Protein AF-A0AB34FJL2-F1 (afdb_monomer)

Nearest PDB structures (foldseek):
  5wfn-assembly2_D  TM=4.092E-01  e=2.339E+00  Homo sapiens
  4z94-assembly1_G  TM=4.500E-01  e=2.058E+00  Homo sapiens
  8sxn-assembly1_D  TM=4.083E-01  e=7.402E+00  Homo sapiens

Sequence (188 aa):
MLPNSQEACDLPDMGISTFEISKILKEPALNPFSKLDLEFLGLSCVPELLQHILLPFRSKATLKILHIRQSAYDLRRYASWALKPSEHFSAGYPNSEFVFRDKFHDFLKWVFGPDGIRSLHMIVFGDFAYGGRIAQKNVLLCRDFGGNKGFRVVNAVDAEWIEVRDEYRSTIEACPTEPILGETCGMA

pLDDT: mean 82.02, std 15.68, range [34.38, 97.75]

Radius of gyration: 17.14 Å; Cα contacts (8 Å, |Δi|>4): 291; chains: 1; bounding box: 59×34×49 Å

Secondary structure (DSSP, 8-state):
------PPPP-TTTT--HHHHHHHHH-GGGSTTTT---SEEEE---HHHHHHHTGGGGG-S---EEEE---TTHHHHS--SSEEE-S---TT-TT-SEEE-HHHHHHHHHHHSTTS-TT--EEEES--HHHHTTGGG-EEEEE-SSSTTSEEEEPTTSHHHHHHHHHSHHHHHT---S-SS-------

Foldseek 3Di:
DDPPPPDDFFPQLLPQDPVNLVVCVVPVCSQPCLPDQAQEEFGQYALQNCQSNCLSLQPHLRHAEYEHEGAPSNVVPDPFSFWDAAPDPDPPDPVRGIDGDPSNLVSQQCQLDPNHRVNHFKYWYYACAPNRPPVVSIWIKGQDPPDPRRIDTDDCPDPVVVVCCVVCVVVSNPRDRHRPPDPPPPDD

Mean predicted aligned error: 7.94 Å

Solvent-accessible surface area (backbone atoms only — not comparable to full-atom values): 10861 Å² total; per-residue (Å²): 133,79,77,81,76,73,76,74,68,64,37,55,57,26,70,55,48,74,66,54,51,55,47,27,73,75,40,57,78,69,35,90,50,51,86,58,84,42,48,64,47,56,40,29,47,40,49,81,58,46,62,71,66,51,51,58,39,49,84,35,83,43,40,30,36,38,35,40,36,49,44,67,71,38,57,73,77,44,78,55,73,47,50,39,76,36,94,68,72,58,91,89,51,89,84,44,56,58,38,70,28,68,62,32,46,52,39,49,44,43,41,49,32,97,87,18,28,79,39,41,44,34,39,41,38,29,34,35,46,90,84,24,83,51,58,92,69,42,47,41,36,35,56,30,94,86,53,97,68,25,52,43,78,55,52,84,86,38,68,68,43,50,50,51,50,65,75,42,35,72,58,56,41,61,48,57,67,67,52,79,58,68,78,76,77,76,87,123

Structure (mmCIF, N/CA/C/O backbone):
data_AF-A0AB34FJL2-F1
#
_entry.id   AF-A0AB34FJL2-F1
#
loop_
_atom_site.group_PDB
_atom_site.id
_atom_site.type_symbol
_atom_site.label_atom_id
_atom_site.label_alt_id
_atom_site.label_comp_id
_atom_site.label_asym_id
_atom_site.label_entity_id
_atom_site.label_seq_id
_atom_site.pdbx_PDB_ins_code
_atom_site.Cartn_x
_atom_site.Cartn_y
_atom_site.Cartn_z
_atom_site.occupancy
_atom_site.B_iso_or_equiv
_atom_site.auth_seq_id
_atom_site.auth_comp_id
_atom_site.auth_asym_id
_atom_site.auth_atom_id
_atom_site.pdbx_PDB_model_num
ATOM 1 N N . MET A 1 1 ? -11.896 -9.644 -33.200 1.00 36.78 1 MET A N 1
ATOM 2 C CA . MET A 1 1 ? -10.924 -8.645 -32.715 1.00 36.78 1 MET A CA 1
ATOM 3 C C . MET A 1 1 ? -11.743 -7.579 -32.008 1.00 36.78 1 MET A C 1
ATOM 5 O O . MET A 1 1 ? -12.380 -6.780 -32.677 1.00 36.78 1 MET A O 1
ATOM 9 N N . LEU A 1 2 ? -11.896 -7.691 -30.687 1.00 36.06 2 LEU A N 1
ATOM 10 C CA . LEU A 1 2 ? -12.603 -6.670 -29.911 1.00 36.06 2 LEU A CA 1
ATOM 11 C C . LEU A 1 2 ? -11.730 -5.404 -29.897 1.00 36.06 2 LEU A C 1
ATOM 13 O O . LEU A 1 2 ? -10.503 -5.546 -29.860 1.00 36.06 2 LEU A O 1
ATOM 17 N N . PRO A 1 3 ? -12.311 -4.195 -29.981 1.00 43.72 3 PRO A N 1
ATOM 18 C CA . PRO A 1 3 ? -11.526 -2.975 -29.872 1.00 43.72 3 PRO A CA 1
ATOM 19 C C . PRO A 1 3 ? -10.821 -2.986 -28.516 1.00 43.72 3 PRO A C 1
ATOM 21 O O . PRO A 1 3 ? -11.433 -3.382 -27.526 1.00 43.72 3 PRO A O 1
ATOM 24 N N . ASN A 1 4 ? -9.547 -2.579 -28.492 1.00 43.81 4 ASN A N 1
ATOM 25 C CA . ASN A 1 4 ? -8.779 -2.334 -27.272 1.00 43.81 4 ASN A CA 1
ATOM 26 C C . ASN A 1 4 ? -9.676 -1.638 -26.242 1.00 43.81 4 ASN A C 1
ATOM 28 O O . ASN A 1 4 ? -9.944 -0.443 -26.378 1.00 43.81 4 ASN A O 1
ATOM 32 N N . SER A 1 5 ? -10.117 -2.364 -25.215 1.00 49.50 5 SER A N 1
ATOM 33 C CA . SER A 1 5 ? -10.534 -1.737 -23.971 1.00 49.50 5 SER A CA 1
ATOM 34 C C . SER A 1 5 ? -9.293 -1.007 -23.472 1.00 49.50 5 SER A C 1
ATOM 36 O O . SER A 1 5 ? -8.337 -1.644 -23.028 1.00 49.50 5 SER A O 1
ATOM 38 N N . GLN A 1 6 ? -9.238 0.308 -23.682 1.00 52.41 6 GLN A N 1
ATOM 39 C CA . GLN A 1 6 ? -8.204 1.133 -23.077 1.00 52.41 6 GLN A CA 1
ATOM 40 C C . GLN A 1 6 ? -8.332 0.911 -21.573 1.00 52.41 6 GLN A C 1
ATOM 42 O O . GLN A 1 6 ? -9.379 1.203 -21.001 1.00 52.41 6 GLN A O 1
ATOM 47 N N . GLU A 1 7 ? -7.317 0.298 -20.968 1.00 57.31 7 GLU A N 1
ATOM 48 C CA . GLU A 1 7 ? -7.229 0.198 -19.518 1.00 57.31 7 GLU A CA 1
ATOM 49 C C . GLU A 1 7 ? -7.344 1.624 -18.969 1.00 57.31 7 GLU A C 1
ATOM 51 O O . GLU A 1 7 ? -6.633 2.525 -19.432 1.00 57.31 7 GLU A O 1
ATOM 56 N N . ALA A 1 8 ? -8.316 1.858 -18.086 1.00 61.16 8 ALA A N 1
ATOM 57 C CA . ALA A 1 8 ? -8.490 3.165 -17.472 1.00 61.16 8 ALA A CA 1
ATOM 58 C C . ALA A 1 8 ? -7.203 3.536 -16.720 1.00 61.16 8 ALA A C 1
ATOM 60 O O . ALA A 1 8 ? -6.537 2.659 -16.166 1.00 61.16 8 ALA A O 1
ATOM 61 N N . CYS A 1 9 ? -6.829 4.820 -16.722 1.00 70.75 9 CYS A N 1
ATOM 62 C CA . CYS A 1 9 ? -5.738 5.277 -15.860 1.00 70.75 9 CYS A CA 1
ATOM 63 C C . CYS A 1 9 ? -6.066 4.932 -14.406 1.00 70.75 9 CYS A C 1
ATOM 65 O O . CYS A 1 9 ? -7.229 5.020 -14.006 1.00 70.75 9 CYS A O 1
ATOM 67 N N . ASP A 1 10 ? -5.043 4.601 -13.618 1.00 75.69 10 ASP A N 1
ATOM 68 C CA . ASP A 1 10 ? -5.239 4.463 -12.181 1.00 75.69 10 ASP A CA 1
ATOM 69 C C . ASP A 1 10 ? -5.727 5.797 -11.611 1.00 75.69 10 ASP A C 1
ATOM 71 O O . ASP A 1 10 ? -5.211 6.865 -11.954 1.00 75.69 10 ASP A O 1
ATOM 75 N N . LEU A 1 11 ? -6.721 5.732 -10.731 1.00 79.62 11 LEU A N 1
ATOM 76 C CA . LEU A 1 11 ? -7.159 6.881 -9.952 1.00 79.62 11 LEU A CA 1
ATOM 77 C C . LEU A 1 11 ? -6.274 6.947 -8.704 1.00 79.62 11 LEU A C 1
ATOM 79 O O . LEU A 1 11 ? -6.469 6.138 -7.800 1.00 79.62 11 LEU A O 1
ATOM 83 N N . PRO A 1 12 ? -5.292 7.867 -8.625 1.00 78.06 12 PRO A N 1
ATOM 84 C CA . PRO A 1 12 ? -4.298 7.867 -7.548 1.00 78.06 12 PRO A CA 1
ATOM 85 C C . PRO A 1 12 ? -4.915 8.061 -6.157 1.00 78.06 12 PRO A C 1
ATOM 87 O O . PRO A 1 12 ? -4.294 7.711 -5.156 1.00 78.06 12 PRO A O 1
ATOM 90 N N . ASP A 1 13 ? -6.124 8.615 -6.093 1.00 80.69 13 ASP A N 1
ATOM 91 C CA . ASP A 1 13 ? -6.913 8.822 -4.883 1.00 80.69 13 ASP A CA 1
ATOM 92 C C . ASP A 1 13 ? -7.996 7.757 -4.653 1.00 80.69 13 ASP A C 1
ATOM 94 O O . ASP A 1 13 ? -8.705 7.822 -3.651 1.00 80.69 13 ASP A O 1
ATOM 98 N N . MET A 1 14 ? -8.125 6.765 -5.543 1.00 78.12 14 MET A N 1
ATOM 99 C CA . MET A 1 14 ? -9.202 5.764 -5.551 1.00 78.12 14 MET A CA 1
ATOM 100 C C . MET A 1 14 ? -10.610 6.379 -5.542 1.00 78.12 14 MET A C 1
ATOM 102 O O . MET A 1 14 ? -11.544 5.776 -5.004 1.00 78.12 14 MET A O 1
ATOM 106 N N . GLY A 1 15 ? -10.761 7.596 -6.073 1.00 76.25 15 GLY A N 1
ATOM 107 C CA . GLY A 1 15 ? -12.006 8.356 -5.991 1.00 76.25 15 GLY A CA 1
ATOM 108 C C . GLY A 1 15 ? -12.324 8.894 -4.592 1.00 76.25 15 GLY A C 1
ATOM 109 O O . GLY A 1 15 ? -13.443 9.341 -4.368 1.00 76.25 15 GLY A O 1
ATOM 110 N N . ILE A 1 16 ? -11.374 8.861 -3.648 1.00 78.88 16 ILE A N 1
ATOM 111 C CA . ILE A 1 16 ? -11.541 9.419 -2.302 1.00 78.88 16 ILE A CA 1
ATOM 112 C C . ILE A 1 16 ? -11.038 10.860 -2.287 1.00 78.88 16 ILE A C 1
ATOM 114 O O . ILE A 1 16 ? -9.839 11.141 -2.248 1.00 78.88 16 ILE A O 1
ATOM 118 N N . SER A 1 17 ? -11.972 11.799 -2.239 1.00 81.81 17 SER A N 1
ATOM 119 C CA . SER A 1 17 ? -11.663 13.220 -2.131 1.00 81.81 17 SER A CA 1
ATOM 120 C C . SER A 1 17 ? -10.971 13.570 -0.806 1.00 81.81 17 SER A C 1
ATOM 122 O O . SER A 1 17 ? -11.145 12.927 0.233 1.00 81.81 17 SER A O 1
ATOM 124 N N . THR A 1 18 ? -10.242 14.688 -0.784 1.00 83.38 18 THR A N 1
ATOM 125 C CA . THR A 1 18 ? -9.652 15.236 0.454 1.00 83.38 18 THR A CA 1
ATOM 126 C C . THR A 1 18 ? -10.703 15.545 1.529 1.00 83.38 18 THR A C 1
ATOM 128 O O . THR A 1 18 ? -10.418 15.465 2.730 1.00 83.38 18 THR A O 1
ATOM 131 N N . PHE A 1 19 ? -11.933 15.862 1.113 1.00 86.38 19 PHE A N 1
ATOM 132 C CA . PHE A 1 19 ? -13.078 16.032 2.003 1.00 86.38 19 PHE A CA 1
ATOM 133 C C . PHE A 1 19 ? -13.471 14.713 2.676 1.00 86.38 19 PHE A C 1
ATOM 135 O O . PHE A 1 19 ? -13.643 14.678 3.896 1.00 86.38 19 PHE A O 1
ATOM 142 N N . GLU A 1 20 ? -13.555 13.620 1.917 1.00 87.50 20 GLU A N 1
ATOM 143 C CA . GLU A 1 20 ? -13.850 12.295 2.464 1.00 87.50 20 GLU A CA 1
ATOM 144 C C . GLU A 1 20 ? -12.739 11.808 3.387 1.00 87.50 20 GLU A C 1
ATOM 146 O O . GLU A 1 20 ? -13.043 11.342 4.483 1.00 87.50 20 GLU A O 1
ATOM 151 N N . ILE A 1 21 ? -11.465 12.014 3.030 1.00 88.31 21 ILE A N 1
ATOM 152 C CA . ILE A 1 21 ? -10.338 11.746 3.937 1.00 88.31 21 ILE A CA 1
ATOM 153 C C . ILE A 1 21 ? -10.509 12.519 5.247 1.00 88.31 21 ILE A C 1
ATOM 155 O O . ILE A 1 21 ? -10.422 11.939 6.328 1.00 88.31 21 ILE A O 1
ATOM 159 N N . SER A 1 22 ? -10.821 13.815 5.177 1.00 90.50 22 SER A N 1
ATOM 160 C CA . SER A 1 22 ? -11.041 14.640 6.372 1.00 90.50 22 SER A CA 1
ATOM 161 C C . SER A 1 22 ? -12.198 14.124 7.229 1.00 90.50 22 SER A C 1
ATOM 163 O O . SER A 1 22 ? -12.139 14.190 8.458 1.00 90.50 22 SER A O 1
ATOM 165 N N . LYS A 1 23 ? -13.250 13.599 6.593 1.00 91.69 23 LYS A N 1
ATOM 166 C CA . LYS A 1 23 ? -14.392 12.990 7.276 1.00 91.69 23 LYS A CA 1
ATOM 167 C C . LYS A 1 23 ? -14.000 11.669 7.943 1.00 91.69 23 LYS A C 1
ATOM 169 O O . LYS A 1 23 ? -14.287 11.496 9.122 1.00 91.69 23 LYS A O 1
ATOM 174 N N . ILE A 1 24 ? -13.281 10.794 7.238 1.00 91.00 24 ILE A N 1
ATOM 175 C CA . ILE A 1 24 ? -12.758 9.519 7.754 1.00 91.00 24 ILE A CA 1
ATOM 176 C C . ILE A 1 24 ? -11.826 9.749 8.951 1.00 91.00 24 ILE A C 1
ATOM 178 O O . ILE A 1 24 ? -11.896 9.020 9.935 1.00 91.00 24 ILE A O 1
ATOM 182 N N . LEU A 1 25 ? -10.976 10.777 8.906 1.00 90.19 25 LEU A N 1
ATOM 183 C CA . LEU A 1 25 ? -10.074 11.100 10.015 1.00 90.19 25 LEU A CA 1
ATOM 184 C C . LEU A 1 25 ? -10.819 11.601 11.261 1.00 90.19 25 LEU A C 1
ATOM 186 O O . LEU A 1 25 ? -10.374 11.341 12.377 1.00 90.19 25 LEU A O 1
ATOM 190 N N . LYS A 1 26 ? -11.946 12.301 11.086 1.00 94.00 26 LYS A N 1
ATOM 191 C CA . LYS A 1 26 ? -12.810 12.739 12.196 1.00 94.00 26 LYS A CA 1
ATOM 192 C C . LYS A 1 26 ? -13.680 11.607 12.736 1.00 94.00 26 LYS A C 1
ATOM 194 O O . LYS A 1 26 ? -13.923 11.547 13.936 1.00 94.00 26 LYS A O 1
ATOM 199 N N . GLU A 1 27 ? -14.139 10.721 11.859 1.00 94.31 27 GLU A N 1
ATOM 200 C CA . GLU A 1 27 ? -15.008 9.596 12.187 1.00 94.31 27 GLU A CA 1
ATOM 201 C C . GLU A 1 27 ? -14.432 8.293 11.594 1.00 94.31 27 GLU A C 1
ATOM 203 O O . GLU A 1 27 ? -14.836 7.869 10.507 1.00 94.31 27 GLU A O 1
ATOM 208 N N . PRO A 1 28 ? -13.499 7.618 12.303 1.00 91.69 28 PRO A N 1
ATOM 209 C CA . PRO A 1 28 ? -12.792 6.436 11.790 1.00 91.69 28 PRO A CA 1
ATOM 210 C C . PRO A 1 28 ? -13.695 5.268 11.378 1.00 91.69 28 PRO A C 1
ATOM 212 O O . PRO A 1 28 ? -13.300 4.435 10.563 1.00 91.69 28 PRO A O 1
ATOM 215 N N . ALA A 1 29 ? -14.918 5.204 11.914 1.00 91.62 29 ALA A N 1
ATOM 216 C CA . ALA A 1 29 ? -15.919 4.209 11.538 1.00 91.62 29 ALA A CA 1
ATOM 217 C C . ALA A 1 29 ? -16.363 4.324 10.067 1.00 91.62 29 ALA A C 1
ATOM 219 O O . ALA A 1 29 ? -16.805 3.330 9.493 1.00 91.62 29 ALA A O 1
ATOM 220 N N . LEU A 1 30 ? -16.211 5.502 9.447 1.00 91.56 30 LEU A N 1
ATOM 221 C CA . LEU A 1 30 ? -16.511 5.729 8.030 1.00 91.56 30 LEU A CA 1
ATOM 222 C C . LEU A 1 30 ? -15.440 5.183 7.087 1.00 91.56 30 LEU A C 1
ATOM 224 O O . LEU A 1 30 ? -15.658 5.145 5.879 1.00 91.56 30 LEU A O 1
ATOM 228 N N . ASN A 1 31 ? -14.282 4.775 7.608 1.00 92.38 31 ASN A N 1
ATOM 229 C CA . ASN A 1 31 ? -13.276 4.131 6.782 1.00 92.38 31 ASN A CA 1
ATOM 230 C C . ASN A 1 31 ? -13.849 2.815 6.207 1.00 92.38 31 ASN A C 1
ATOM 232 O O . ASN A 1 31 ? -14.365 2.008 6.991 1.00 92.38 31 ASN A O 1
ATOM 236 N N . PRO A 1 32 ? -13.732 2.552 4.889 1.00 90.25 32 PRO A N 1
ATOM 237 C CA . PRO A 1 32 ? -14.276 1.3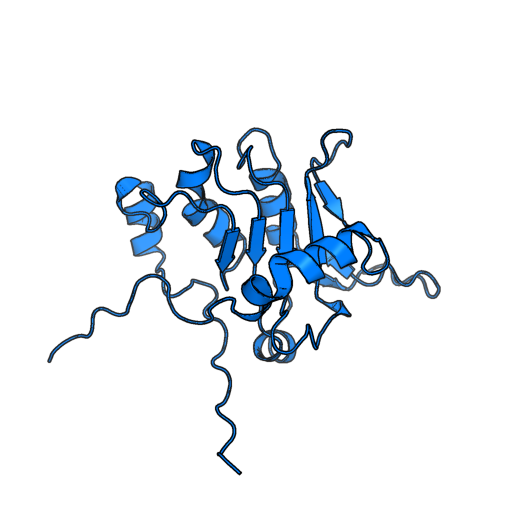39 4.268 1.00 90.25 32 PRO A CA 1
ATOM 238 C C . PRO A 1 32 ? -13.695 0.043 4.856 1.00 90.25 32 PRO A C 1
ATOM 240 O O . PRO A 1 32 ? -14.342 -1.001 4.838 1.00 90.25 32 PRO A O 1
ATOM 243 N N . PHE A 1 33 ? -12.506 0.109 5.458 1.00 93.50 33 PHE A N 1
ATOM 244 C CA . PHE A 1 33 ? -11.829 -1.026 6.080 1.00 93.50 33 PHE A CA 1
ATOM 245 C C . PHE A 1 33 ? -12.080 -1.154 7.585 1.00 93.50 33 PHE A C 1
ATOM 247 O O . PHE A 1 33 ? -11.547 -2.064 8.224 1.00 93.50 33 PHE A O 1
ATOM 254 N N . SER A 1 34 ? -12.891 -0.279 8.189 1.00 93.75 34 SER A N 1
ATOM 255 C CA . SER A 1 34 ? -13.124 -0.265 9.641 1.00 93.75 34 SER A CA 1
ATOM 256 C C . SER A 1 34 ? -13.683 -1.592 10.165 1.00 93.75 34 SER A C 1
ATOM 258 O O . SER A 1 34 ? -13.260 -2.059 11.222 1.00 93.75 34 SER A O 1
ATOM 260 N N . LYS A 1 35 ? -14.539 -2.261 9.386 1.00 93.94 35 LYS A N 1
ATOM 261 C CA . LYS A 1 35 ? -15.206 -3.524 9.756 1.00 93.94 35 LYS A CA 1
ATOM 262 C C . LYS A 1 35 ? -14.617 -4.777 9.103 1.00 93.94 35 LYS A C 1
ATOM 264 O O . LYS A 1 35 ? -15.107 -5.867 9.365 1.00 93.94 35 LYS A O 1
ATOM 269 N N . LEU A 1 36 ? -13.607 -4.629 8.246 1.00 94.81 36 LEU A N 1
ATOM 270 C CA . LEU A 1 36 ? -13.037 -5.747 7.495 1.00 94.81 36 LEU A CA 1
ATOM 271 C C . LEU A 1 36 ? -11.787 -6.300 8.178 1.00 94.81 36 LEU A C 1
ATOM 273 O O . LEU A 1 36 ? -10.921 -5.538 8.608 1.00 94.81 36 LEU A O 1
ATOM 277 N N . ASP A 1 37 ? -11.688 -7.621 8.228 1.00 95.50 37 ASP A N 1
ATOM 278 C CA . ASP A 1 37 ? -10.521 -8.358 8.702 1.00 95.50 37 ASP A CA 1
ATOM 279 C C . ASP A 1 37 ? -9.870 -9.048 7.508 1.00 95.50 37 ASP A C 1
ATOM 281 O O . ASP A 1 37 ? -10.155 -10.197 7.185 1.00 95.50 37 ASP A O 1
ATOM 285 N N . LEU A 1 38 ? -9.047 -8.282 6.795 1.00 95.38 38 LEU A N 1
ATOM 286 C CA . LEU A 1 38 ? -8.409 -8.717 5.558 1.00 95.38 38 LEU A CA 1
ATOM 287 C C . LEU A 1 38 ? -7.004 -9.221 5.846 1.00 95.38 38 LEU A C 1
ATOM 289 O O . LEU A 1 38 ? -6.267 -8.562 6.568 1.00 95.38 38 LEU A O 1
ATOM 293 N N . GLU A 1 39 ? -6.627 -10.340 5.233 1.00 94.44 39 GLU A N 1
ATOM 294 C CA . GLU A 1 39 ? -5.239 -10.815 5.207 1.00 94.44 39 GLU A CA 1
ATOM 295 C C . GLU A 1 39 ? -4.421 -10.149 4.093 1.00 94.44 39 GLU A C 1
ATOM 297 O O . GLU A 1 39 ? -3.253 -9.806 4.284 1.00 94.44 39 GLU A O 1
ATOM 302 N N . PHE A 1 40 ? -5.066 -9.910 2.952 1.00 94.06 40 PHE A N 1
ATOM 303 C CA . PHE A 1 40 ? -4.495 -9.275 1.774 1.00 94.06 40 PHE A CA 1
ATOM 304 C C . PHE A 1 40 ? -5.355 -8.078 1.368 1.00 94.06 40 PHE A C 1
ATOM 306 O O . PHE A 1 40 ? -6.585 -8.168 1.359 1.00 94.06 40 PHE A O 1
ATOM 313 N N . LEU A 1 41 ? -4.713 -6.978 0.980 1.00 93.88 41 LEU A N 1
ATOM 314 C CA . LEU A 1 41 ? -5.379 -5.801 0.432 1.00 93.88 41 LEU A CA 1
ATOM 315 C C . LEU A 1 41 ? -4.607 -5.271 -0.776 1.00 93.88 41 LEU A C 1
ATOM 317 O O . LEU A 1 41 ? -3.432 -4.947 -0.648 1.00 93.88 41 LEU A O 1
ATOM 321 N N . GLY A 1 42 ? -5.265 -5.163 -1.930 1.00 92.56 42 GLY A N 1
ATOM 322 C CA . GLY A 1 42 ? -4.710 -4.548 -3.137 1.00 92.56 42 GLY A CA 1
ATOM 323 C C . GLY A 1 42 ? -5.412 -3.234 -3.460 1.00 92.56 42 GLY A C 1
ATOM 324 O O . GLY A 1 42 ? -6.641 -3.199 -3.455 1.00 92.56 42 GLY A O 1
ATOM 325 N N . LEU A 1 43 ? -4.649 -2.165 -3.702 1.00 91.31 43 LEU A N 1
ATOM 326 C CA . LEU A 1 43 ? -5.161 -0.822 -3.989 1.00 91.31 43 LEU A CA 1
ATOM 327 C C . LEU A 1 43 ? -4.285 -0.095 -5.019 1.00 91.31 43 LEU A C 1
ATOM 329 O O . LEU A 1 43 ? -3.064 -0.027 -4.856 1.00 91.31 43 LEU A O 1
ATOM 333 N N . SER A 1 44 ? -4.909 0.531 -6.017 1.00 90.31 44 SER A N 1
ATOM 334 C CA . SER A 1 44 ? -4.270 1.544 -6.868 1.00 90.31 44 SER A CA 1
ATOM 335 C C . SER A 1 44 ? -4.338 2.917 -6.190 1.00 90.31 44 SER A C 1
ATOM 337 O O . SER A 1 44 ? -5.233 3.705 -6.469 1.00 90.31 44 SER A O 1
ATOM 339 N N . CYS A 1 45 ? -3.432 3.196 -5.249 1.00 89.81 45 CYS A N 1
ATOM 340 C CA . CYS A 1 45 ? -3.449 4.433 -4.462 1.00 89.81 45 CYS A CA 1
ATOM 341 C C . CYS A 1 45 ? -2.048 4.963 -4.176 1.00 89.81 45 CYS A C 1
ATOM 343 O O . CYS A 1 45 ? -1.121 4.192 -3.908 1.00 89.81 45 CYS A O 1
ATOM 345 N N . VAL A 1 46 ? -1.902 6.288 -4.179 1.00 90.69 46 VAL A N 1
ATOM 346 C CA . VAL A 1 46 ? -0.624 6.919 -3.852 1.00 90.69 46 VAL A CA 1
ATOM 347 C C . VAL A 1 46 ? -0.275 6.755 -2.364 1.00 90.69 46 VAL A C 1
ATOM 349 O O . VAL A 1 46 ? -1.159 6.783 -1.499 1.00 90.69 46 VAL A O 1
ATOM 352 N N . PRO A 1 47 ? 1.020 6.614 -2.028 1.00 90.31 47 PRO A N 1
ATOM 353 C CA . PRO A 1 47 ? 1.475 6.348 -0.659 1.00 90.31 47 PRO A CA 1
ATOM 354 C C . PRO A 1 47 ? 0.990 7.360 0.387 1.00 90.31 47 PRO A C 1
ATOM 356 O O . PRO A 1 47 ? 0.704 6.990 1.526 1.00 90.31 47 PRO A O 1
ATOM 359 N N . GLU A 1 48 ? 0.860 8.627 -0.001 1.00 88.75 48 GLU A N 1
ATOM 360 C CA . GLU A 1 48 ? 0.422 9.723 0.863 1.00 88.75 48 GLU A CA 1
ATOM 361 C C . GLU A 1 48 ? -1.005 9.526 1.385 1.00 88.75 48 GLU A C 1
ATOM 363 O O . GLU A 1 48 ? -1.304 9.881 2.523 1.00 88.75 48 GLU A O 1
ATOM 368 N N . LEU A 1 49 ? -1.884 8.941 0.570 1.00 89.44 49 LEU A N 1
ATOM 369 C CA . LEU A 1 49 ? -3.274 8.687 0.944 1.00 89.44 49 LEU A CA 1
ATOM 370 C C . LEU A 1 49 ? -3.431 7.336 1.644 1.00 89.44 49 LEU A C 1
ATOM 372 O O . LEU A 1 49 ? -4.226 7.217 2.583 1.00 89.44 49 LEU A O 1
ATOM 376 N N . LEU A 1 50 ? -2.630 6.339 1.256 1.00 92.06 50 LEU A N 1
ATOM 377 C CA . LEU A 1 50 ? -2.643 5.007 1.865 1.00 92.06 50 LEU A CA 1
ATOM 378 C C . LEU A 1 50 ? -2.464 5.048 3.384 1.00 92.06 50 LEU A C 1
ATOM 380 O O . LEU A 1 50 ? -3.151 4.315 4.094 1.00 92.06 50 LEU A O 1
ATOM 384 N N . GLN A 1 51 ? -1.607 5.931 3.904 1.00 91.50 51 GLN A N 1
ATOM 385 C CA . GLN A 1 51 ? -1.411 6.059 5.350 1.00 91.50 51 GLN A CA 1
ATOM 386 C C . GLN A 1 51 ? -2.724 6.331 6.105 1.00 91.50 51 GLN A C 1
ATOM 388 O O . GLN A 1 51 ? -2.965 5.737 7.156 1.00 91.50 51 GLN A O 1
ATOM 393 N N . HIS A 1 52 ? -3.589 7.200 5.577 1.00 90.81 52 HIS A N 1
ATOM 394 C CA . HIS A 1 52 ? -4.867 7.543 6.208 1.00 90.81 52 HIS A CA 1
ATOM 395 C C . HIS A 1 52 ? -5.895 6.419 6.077 1.00 90.81 52 HIS A C 1
ATOM 397 O O . HIS A 1 52 ? -6.652 6.132 7.008 1.00 90.81 52 HIS A O 1
ATOM 403 N N . ILE A 1 53 ? -5.902 5.762 4.922 1.00 92.06 53 ILE A N 1
ATOM 404 C CA . ILE A 1 53 ? -6.858 4.710 4.597 1.00 92.06 53 ILE A CA 1
ATOM 405 C C . ILE A 1 53 ? -6.574 3.420 5.371 1.00 92.06 53 ILE A C 1
ATOM 407 O O . ILE A 1 53 ? -7.508 2.735 5.782 1.00 92.06 53 ILE A O 1
ATOM 411 N N . LEU A 1 54 ? -5.309 3.117 5.654 1.00 95.44 54 LEU A N 1
ATOM 412 C CA . LEU A 1 54 ? -4.917 1.881 6.329 1.00 95.44 54 LEU A CA 1
ATOM 413 C C . LEU A 1 54 ? -4.953 1.960 7.865 1.00 95.44 54 LEU A C 1
ATOM 415 O O . LEU A 1 54 ? -4.690 0.959 8.534 1.00 95.44 54 LEU A O 1
ATOM 419 N N . LEU A 1 55 ? -5.311 3.112 8.448 1.00 95.00 55 LEU A N 1
ATOM 420 C CA . LEU A 1 55 ? -5.369 3.302 9.904 1.00 95.00 55 LEU A CA 1
ATOM 421 C C . LEU A 1 55 ? -6.157 2.224 10.671 1.00 95.00 55 LEU A C 1
ATOM 423 O O . LEU A 1 55 ? -5.681 1.841 11.744 1.00 95.00 55 LEU A O 1
ATOM 427 N N . PRO A 1 56 ? -7.294 1.683 10.177 1.00 96.00 56 PRO A N 1
ATOM 428 C CA . PRO A 1 56 ? -8.011 0.629 10.891 1.00 96.00 56 PRO A CA 1
ATOM 429 C C . PRO A 1 56 ? -7.177 -0.621 11.165 1.00 96.00 56 PRO A C 1
ATOM 431 O O . PRO A 1 56 ? -7.441 -1.320 12.136 1.00 96.00 56 PRO A O 1
ATOM 434 N N . PHE A 1 57 ? -6.167 -0.910 10.342 1.00 97.56 57 PHE A N 1
ATOM 435 C CA . PHE A 1 57 ? -5.331 -2.095 10.512 1.00 97.56 57 PHE A CA 1
ATOM 436 C C . PHE A 1 57 ? -4.249 -1.929 11.582 1.00 97.56 57 PHE A C 1
ATOM 438 O O . PHE A 1 57 ? -3.681 -2.925 12.014 1.00 97.56 57 PHE A O 1
ATOM 445 N N . ARG A 1 58 ? -4.002 -0.714 12.096 1.00 95.50 58 ARG A N 1
ATOM 446 C CA . ARG A 1 58 ? -3.056 -0.507 13.211 1.00 95.50 58 ARG A CA 1
ATOM 447 C C . ARG A 1 58 ? -3.442 -1.302 14.459 1.00 95.50 58 ARG A C 1
ATOM 449 O O . ARG A 1 58 ? -2.569 -1.776 15.180 1.00 95.50 58 ARG A O 1
ATOM 456 N N . SER A 1 59 ? -4.742 -1.437 14.716 1.00 93.62 59 SER A N 1
ATOM 457 C CA . SER A 1 59 ? -5.281 -2.177 15.860 1.00 93.62 59 SER A CA 1
ATOM 458 C C . SER A 1 59 ? -5.697 -3.611 15.520 1.00 93.62 59 SER A C 1
ATOM 460 O O . SER A 1 59 ? -6.107 -4.343 16.420 1.00 93.62 59 SER A O 1
ATOM 462 N N . LYS A 1 60 ? -5.583 -4.034 14.253 1.00 95.12 60 LYS A N 1
ATOM 463 C CA . LYS A 1 60 ? -5.984 -5.369 13.794 1.00 95.12 60 LYS A CA 1
ATOM 464 C C . LYS A 1 60 ? -4.766 -6.233 13.506 1.00 95.12 60 LYS A C 1
ATOM 466 O O . LYS A 1 60 ? -3.824 -5.819 12.839 1.00 95.12 60 LYS A O 1
ATOM 471 N N . ALA A 1 61 ? -4.813 -7.487 13.934 1.00 95.56 61 ALA A N 1
ATOM 472 C CA . ALA A 1 61 ? -3.743 -8.451 13.684 1.00 95.56 61 ALA A CA 1
ATOM 473 C C . ALA A 1 61 ? -3.914 -9.222 12.356 1.00 95.56 61 ALA A C 1
ATOM 475 O O . ALA A 1 61 ? -3.376 -10.315 12.217 1.00 95.56 61 ALA A O 1
ATOM 476 N N . THR A 1 62 ? -4.685 -8.684 11.405 1.00 97.00 62 THR A N 1
ATOM 477 C CA . THR A 1 62 ? -5.185 -9.441 10.245 1.00 97.00 62 THR A CA 1
ATOM 478 C C . THR A 1 62 ? -4.431 -9.150 8.954 1.00 97.00 62 THR A C 1
ATOM 480 O O . THR A 1 62 ? -4.062 -10.099 8.272 1.00 97.00 62 THR A O 1
ATOM 483 N N . LEU A 1 63 ? -4.123 -7.885 8.647 1.00 97.75 63 LEU A N 1
ATOM 484 C CA . LEU A 1 63 ? -3.496 -7.515 7.373 1.00 97.75 63 LEU A CA 1
ATOM 485 C C . LEU A 1 63 ? -2.023 -7.920 7.315 1.00 97.75 63 LEU A C 1
ATOM 487 O O . LEU A 1 63 ? -1.194 -7.305 7.978 1.00 97.75 63 LEU A O 1
ATOM 491 N N . LYS A 1 64 ? -1.701 -8.908 6.476 1.00 95.69 64 LYS A N 1
ATOM 492 C CA . LYS A 1 64 ? -0.340 -9.425 6.273 1.00 95.69 64 LYS A CA 1
ATOM 493 C C . LYS A 1 64 ? 0.313 -8.895 5.004 1.00 95.69 64 LYS A C 1
ATOM 495 O O . LYS A 1 64 ? 1.527 -8.685 5.004 1.00 95.69 64 LYS A O 1
ATOM 500 N N . ILE A 1 65 ? -0.466 -8.663 3.947 1.00 94.94 65 ILE A N 1
ATOM 501 C CA . ILE A 1 65 ? 0.054 -8.270 2.633 1.00 94.94 65 ILE A CA 1
ATOM 502 C C . ILE A 1 65 ? -0.714 -7.070 2.092 1.00 94.94 65 ILE A C 1
ATOM 504 O O . ILE A 1 65 ? -1.944 -7.071 2.038 1.00 94.94 65 ILE A O 1
ATOM 508 N N . LEU A 1 66 ? 0.032 -6.059 1.655 1.00 96.06 66 LEU A N 1
ATOM 509 C CA . LEU A 1 66 ? -0.495 -4.896 0.955 1.00 96.06 66 LEU A CA 1
ATOM 510 C C . LEU A 1 66 ? 0.087 -4.850 -0.457 1.00 96.06 66 LEU A C 1
ATOM 512 O O . LEU A 1 66 ? 1.299 -4.745 -0.628 1.00 96.06 66 LEU A O 1
ATOM 516 N N . HIS A 1 67 ? -0.769 -4.873 -1.469 1.00 94.75 67 HIS A N 1
ATOM 517 C CA . HIS A 1 67 ? -0.387 -4.597 -2.847 1.00 94.75 67 HIS A CA 1
ATOM 518 C C . HIS A 1 67 ? -0.744 -3.153 -3.203 1.00 94.75 67 HIS A C 1
ATOM 520 O O . HIS A 1 67 ? -1.902 -2.752 -3.157 1.00 94.75 67 HIS A O 1
ATOM 526 N N . ILE A 1 68 ? 0.270 -2.365 -3.546 1.00 94.19 68 ILE A N 1
ATOM 527 C CA . ILE A 1 68 ? 0.135 -1.007 -4.068 1.00 94.19 68 ILE A CA 1
ATOM 528 C C . ILE A 1 68 ? 0.327 -1.090 -5.575 1.00 94.19 68 ILE A C 1
ATOM 530 O O . ILE A 1 68 ? 1.454 -1.199 -6.073 1.00 94.19 68 ILE A O 1
ATOM 534 N N . ARG A 1 69 ? -0.783 -1.087 -6.303 1.00 92.69 69 ARG A N 1
ATOM 535 C CA . ARG A 1 69 ? -0.753 -1.204 -7.752 1.00 92.69 69 ARG A CA 1
ATOM 536 C C . ARG A 1 69 ? -0.538 0.158 -8.398 1.00 92.69 69 ARG A C 1
ATOM 538 O O . ARG A 1 69 ? -1.138 1.150 -8.012 1.00 92.69 69 ARG A O 1
ATOM 545 N N . GLN A 1 70 ? 0.314 0.176 -9.412 1.00 90.62 70 GLN A N 1
ATOM 546 C CA . GLN A 1 70 ? 0.352 1.226 -10.421 1.00 90.62 70 GLN A CA 1
ATOM 547 C C . GLN A 1 70 ? 0.455 0.504 -11.760 1.00 90.62 70 GLN A C 1
ATOM 549 O O . GLN A 1 70 ? 1.440 -0.196 -11.997 1.00 90.62 70 GLN A O 1
ATOM 554 N N . SER A 1 71 ? -0.584 0.602 -12.582 1.00 87.25 71 SER A N 1
ATOM 555 C CA . SER A 1 71 ? -0.754 -0.152 -13.820 1.00 87.25 71 SER A CA 1
ATOM 556 C C . SER A 1 71 ? 0.391 0.071 -14.799 1.00 87.25 71 SER A C 1
ATOM 558 O O . SER A 1 71 ? 1.032 1.125 -14.860 1.00 87.25 71 SER A O 1
ATOM 560 N N . ALA A 1 72 ? 0.612 -0.925 -15.650 1.00 83.62 72 ALA A N 1
ATOM 561 C CA . ALA A 1 72 ? 1.546 -0.830 -16.754 1.00 83.62 72 ALA A CA 1
ATOM 562 C C . ALA A 1 72 ? 1.197 0.326 -17.703 1.00 83.62 72 ALA A C 1
ATOM 564 O O . ALA A 1 72 ? 2.095 0.934 -18.291 1.00 83.62 72 ALA A O 1
ATOM 565 N N . TYR A 1 73 ? -0.094 0.625 -17.858 1.00 83.81 73 TYR A N 1
ATOM 566 C CA . TYR A 1 73 ? -0.570 1.758 -18.639 1.00 83.81 73 TYR A CA 1
ATOM 567 C C . TYR A 1 73 ? -0.179 3.098 -17.999 1.00 83.81 73 TYR A C 1
ATOM 569 O O . TYR A 1 73 ? 0.392 3.950 -18.686 1.00 83.81 73 TYR A O 1
ATOM 577 N N . ASP A 1 74 ? -0.390 3.259 -16.691 1.00 86.19 74 ASP A N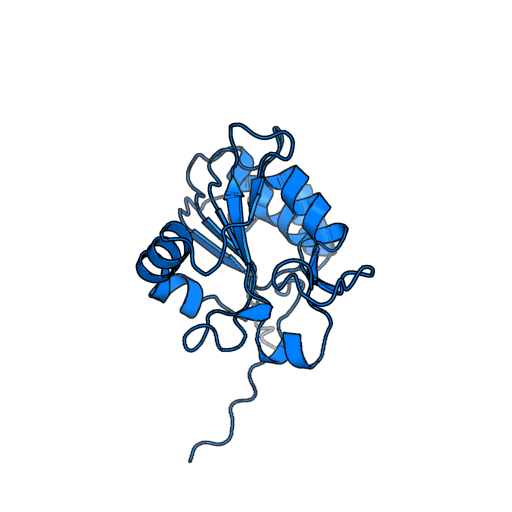 1
ATOM 578 C CA . ASP A 1 74 ? -0.019 4.463 -15.941 1.00 86.19 74 ASP A CA 1
ATOM 579 C C . ASP A 1 74 ? 1.503 4.672 -15.929 1.00 86.19 74 ASP A C 1
ATOM 581 O O . ASP A 1 74 ? 2.003 5.733 -16.302 1.00 86.19 74 ASP A O 1
ATOM 585 N N . LEU A 1 75 ? 2.271 3.607 -15.678 1.00 84.94 75 LEU A N 1
ATOM 586 C CA . LEU A 1 75 ? 3.740 3.611 -15.669 1.00 84.94 75 LEU A CA 1
ATOM 587 C C . LEU A 1 75 ? 4.399 3.950 -17.017 1.00 84.94 75 LEU A C 1
ATOM 589 O O . LEU A 1 75 ? 5.616 4.184 -17.049 1.00 84.94 75 LEU A O 1
ATOM 593 N N . ARG A 1 76 ? 3.645 3.925 -18.124 1.00 82.81 76 ARG A N 1
ATOM 594 C CA . ARG A 1 76 ? 4.094 4.380 -19.454 1.00 82.81 76 ARG A CA 1
ATOM 595 C C . ARG A 1 76 ? 3.879 5.877 -19.671 1.00 82.81 76 ARG A C 1
ATOM 597 O O . ARG A 1 76 ? 4.519 6.443 -20.551 1.00 82.81 76 ARG A O 1
ATOM 604 N N . ARG A 1 77 ? 2.971 6.501 -18.918 1.00 84.31 77 ARG A N 1
ATOM 605 C CA . ARG A 1 77 ? 2.550 7.900 -19.101 1.00 84.31 77 ARG A CA 1
ATOM 606 C C . ARG A 1 77 ? 3.033 8.803 -17.974 1.00 84.31 77 ARG A C 1
ATOM 608 O O . ARG A 1 77 ? 3.305 9.977 -18.212 1.00 84.31 77 ARG A O 1
ATOM 615 N N . TYR A 1 78 ? 3.169 8.249 -16.777 1.00 87.38 78 TYR A N 1
ATOM 616 C CA . TYR A 1 78 ? 3.496 8.974 -15.564 1.00 87.38 78 TYR A CA 1
ATOM 617 C C . TYR A 1 78 ? 4.703 8.363 -14.857 1.00 87.38 78 TYR A C 1
ATOM 619 O O . TYR A 1 78 ? 5.154 7.245 -15.130 1.00 87.38 78 TYR A O 1
ATOM 627 N N . ALA A 1 79 ? 5.265 9.145 -13.942 1.00 89.38 79 ALA A N 1
ATOM 628 C CA . ALA A 1 79 ? 6.348 8.682 -13.100 1.00 89.38 79 ALA A CA 1
ATOM 629 C C . ALA A 1 79 ? 5.856 7.598 -12.129 1.00 89.38 79 ALA A C 1
ATOM 631 O O . ALA A 1 79 ? 4.739 7.668 -11.618 1.00 89.38 79 ALA A O 1
ATOM 632 N N . SER A 1 80 ? 6.720 6.624 -11.828 1.00 91.12 80 SER A N 1
ATOM 633 C CA . SER A 1 80 ? 6.413 5.632 -10.792 1.00 91.12 80 SER A CA 1
ATOM 634 C C . SER A 1 80 ? 6.211 6.320 -9.443 1.00 91.12 80 SER A C 1
ATOM 636 O O . SER A 1 80 ? 7.001 7.195 -9.094 1.00 91.12 80 SER A O 1
ATOM 638 N N . TRP A 1 81 ? 5.201 5.912 -8.676 1.00 93.06 81 TRP A N 1
ATOM 639 C CA . TRP A 1 81 ? 4.961 6.428 -7.325 1.00 93.06 81 TRP A CA 1
ATOM 640 C C . TRP A 1 81 ? 6.022 5.957 -6.325 1.00 93.06 81 TRP A C 1
ATOM 642 O O . TRP A 1 81 ? 6.374 6.698 -5.409 1.00 93.06 81 TRP A O 1
ATOM 652 N N . ALA A 1 82 ? 6.581 4.760 -6.527 1.00 93.62 82 ALA A N 1
ATOM 653 C CA . ALA A 1 82 ? 7.602 4.201 -5.647 1.00 93.62 82 ALA A CA 1
ATOM 654 C C . ALA A 1 82 ? 9.030 4.507 -6.094 1.00 93.62 82 ALA A C 1
ATOM 656 O O . ALA A 1 82 ? 9.878 4.787 -5.251 1.00 93.62 82 ALA A O 1
ATOM 657 N N . LEU A 1 83 ? 9.314 4.450 -7.397 1.00 91.81 83 LEU A N 1
ATOM 658 C CA . LEU A 1 83 ? 10.683 4.410 -7.911 1.00 91.81 83 LEU A CA 1
ATOM 659 C C . LEU A 1 83 ? 11.066 5.684 -8.673 1.00 91.81 83 LEU A C 1
ATOM 661 O O . LEU A 1 83 ? 10.276 6.271 -9.421 1.00 91.81 83 LEU A O 1
ATOM 665 N N . LYS A 1 84 ? 12.321 6.103 -8.512 1.00 91.06 84 LYS A N 1
ATOM 666 C CA . LYS A 1 84 ? 12.991 7.102 -9.355 1.00 91.06 84 LYS A CA 1
ATOM 667 C C . LYS A 1 84 ? 14.372 6.580 -9.769 1.00 91.06 84 LYS A C 1
ATOM 669 O O . LYS A 1 84 ? 14.944 5.796 -9.011 1.00 91.06 84 LYS A O 1
ATOM 674 N N . PRO A 1 85 ? 14.903 6.975 -10.939 1.00 86.31 85 PRO A N 1
ATOM 675 C CA . PRO A 1 85 ? 16.259 6.608 -11.330 1.00 86.31 85 PRO A CA 1
ATOM 676 C C . PRO A 1 85 ? 17.274 7.026 -10.262 1.00 86.31 85 PRO A C 1
ATOM 678 O O . PRO A 1 85 ? 17.135 8.090 -9.655 1.00 86.31 85 PRO A O 1
ATOM 681 N N . SER A 1 86 ? 18.279 6.189 -10.027 1.00 83.06 86 SER A N 1
ATOM 682 C CA . SER A 1 86 ? 19.429 6.545 -9.201 1.00 83.06 86 SER A CA 1
ATOM 683 C C . SER A 1 86 ? 20.279 7.592 -9.919 1.00 83.06 86 SER A C 1
ATOM 685 O O . SER A 1 86 ? 20.631 7.419 -11.085 1.00 83.06 86 SER A O 1
ATOM 687 N N . GLU A 1 87 ? 20.657 8.662 -9.218 1.00 74.62 87 GLU A N 1
ATOM 688 C CA . GLU A 1 87 ? 21.593 9.675 -9.735 1.00 74.62 87 GLU A CA 1
ATOM 689 C C . GLU A 1 87 ? 23.020 9.116 -9.894 1.00 74.62 87 GLU A C 1
ATOM 691 O O . GLU A 1 87 ? 23.837 9.659 -10.635 1.00 74.62 87 GLU A O 1
ATOM 696 N N . HIS A 1 88 ? 23.312 7.991 -9.235 1.00 64.94 88 HIS A N 1
ATOM 697 C CA . HIS A 1 88 ? 24.581 7.278 -9.309 1.00 64.94 88 HIS A CA 1
ATOM 698 C C . HIS A 1 88 ? 24.410 5.992 -10.118 1.00 64.94 88 HIS A C 1
ATOM 700 O O . HIS A 1 88 ? 24.379 4.888 -9.570 1.00 64.94 88 HIS A O 1
ATOM 706 N N . PHE A 1 89 ? 24.271 6.130 -11.438 1.00 56.72 89 PHE A N 1
ATOM 707 C CA . PHE A 1 89 ? 24.319 4.980 -12.334 1.00 56.72 89 PHE A CA 1
ATOM 708 C C . PHE A 1 89 ? 25.765 4.485 -12.450 1.00 56.72 89 PHE A C 1
ATOM 710 O O . PHE A 1 89 ? 26.557 4.980 -13.251 1.00 56.72 89 PHE A O 1
ATOM 717 N N . SER A 1 90 ? 26.123 3.502 -11.629 1.00 54.66 90 SER A N 1
ATOM 718 C CA . SER A 1 90 ? 27.380 2.773 -11.768 1.00 54.66 90 SER A CA 1
ATOM 719 C C . SER A 1 90 ? 27.171 1.644 -12.772 1.00 54.66 90 SER A C 1
ATOM 721 O O . SER A 1 90 ? 26.564 0.621 -12.445 1.00 54.66 90 SER A O 1
ATOM 723 N N . ALA A 1 91 ? 27.658 1.821 -14.002 1.00 48.12 91 ALA A N 1
ATOM 724 C CA . ALA A 1 91 ? 27.603 0.776 -15.019 1.00 48.12 91 ALA A CA 1
ATOM 725 C C . ALA A 1 91 ? 28.255 -0.513 -14.474 1.00 48.12 91 ALA A C 1
ATOM 727 O O . ALA A 1 91 ? 29.438 -0.515 -14.140 1.00 48.12 91 ALA A O 1
ATOM 728 N N . GLY A 1 92 ? 27.469 -1.591 -14.345 1.00 50.31 92 GLY A N 1
ATOM 729 C CA . GLY A 1 92 ? 27.928 -2.893 -13.834 1.00 50.31 92 GLY A CA 1
ATOM 730 C C . GLY A 1 92 ? 27.214 -3.420 -12.582 1.00 50.31 92 GLY A C 1
ATOM 731 O O . GLY A 1 92 ? 27.420 -4.582 -12.243 1.00 50.31 92 GLY A O 1
ATOM 732 N N . TYR A 1 93 ? 26.345 -2.635 -11.931 1.00 46.94 93 TYR A N 1
ATOM 733 C CA . TYR A 1 93 ? 25.518 -3.099 -10.805 1.00 46.94 93 TYR A CA 1
ATOM 734 C C . TYR A 1 93 ? 24.016 -3.060 -11.160 1.00 46.94 93 TYR A C 1
ATOM 736 O O . TYR A 1 93 ? 23.381 -2.016 -11.030 1.00 46.94 93 TYR A O 1
ATOM 744 N N . PRO A 1 94 ? 23.404 -4.182 -11.589 1.00 46.84 94 PRO A N 1
ATOM 745 C CA . PRO A 1 94 ? 22.021 -4.207 -12.088 1.00 46.84 94 PRO A CA 1
ATOM 746 C C . PRO A 1 94 ? 20.951 -3.867 -11.032 1.00 46.84 94 PRO A C 1
ATOM 748 O O . PRO A 1 94 ? 19.823 -3.551 -11.389 1.00 46.84 94 PRO A O 1
ATOM 751 N N . ASN A 1 95 ? 21.299 -3.866 -9.739 1.00 47.91 95 ASN A N 1
ATOM 752 C CA . ASN A 1 95 ? 20.368 -3.561 -8.645 1.00 47.91 95 ASN A CA 1
ATOM 753 C C . ASN A 1 95 ? 20.417 -2.093 -8.173 1.00 47.91 95 ASN A C 1
ATOM 755 O O . ASN A 1 95 ? 19.781 -1.763 -7.175 1.00 47.91 95 ASN A O 1
ATOM 759 N N . SER A 1 96 ? 21.179 -1.214 -8.838 1.00 57.03 96 SER A N 1
ATOM 760 C CA . SER A 1 96 ? 21.325 0.199 -8.444 1.00 57.03 96 SER A CA 1
ATOM 761 C C . SER A 1 96 ? 20.589 1.183 -9.353 1.00 57.03 96 SER A C 1
ATOM 763 O O . SER A 1 96 ? 20.827 2.383 -9.254 1.00 57.03 96 SER A O 1
ATOM 765 N N . GLU A 1 97 ? 19.745 0.709 -10.272 1.00 69.69 97 GLU A N 1
ATOM 766 C CA . GLU A 1 97 ? 19.116 1.580 -11.274 1.00 69.69 97 GLU A CA 1
ATOM 767 C C . GLU A 1 97 ? 18.037 2.488 -10.670 1.00 69.69 97 GLU A C 1
ATOM 769 O O . GLU A 1 97 ? 17.865 3.622 -11.118 1.00 69.69 97 GLU A O 1
ATOM 774 N N . PHE A 1 98 ? 17.362 2.040 -9.608 1.00 79.56 98 PHE A N 1
ATOM 775 C CA . PHE A 1 98 ? 16.276 2.783 -8.976 1.00 79.56 98 PHE A CA 1
ATOM 776 C C . PHE A 1 98 ? 16.473 2.938 -7.471 1.00 79.56 98 PHE A C 1
ATOM 778 O O . PHE A 1 98 ? 16.975 2.052 -6.783 1.00 79.56 98 PHE A O 1
ATOM 785 N N . VAL A 1 99 ? 16.010 4.073 -6.956 1.00 89.19 99 VAL A N 1
ATOM 786 C CA . VAL A 1 99 ? 15.865 4.344 -5.525 1.00 89.19 99 VAL A CA 1
ATOM 787 C C . VAL A 1 99 ? 14.413 4.690 -5.213 1.00 89.19 99 VAL A C 1
ATOM 789 O O . VAL A 1 99 ? 13.649 5.091 -6.099 1.00 89.19 99 VAL A O 1
ATOM 792 N N . PHE A 1 100 ? 14.022 4.558 -3.945 1.00 92.62 100 PHE A N 1
ATOM 793 C CA . PHE A 1 100 ? 12.681 4.951 -3.529 1.00 92.62 100 PHE A CA 1
ATOM 794 C C . PHE A 1 100 ? 12.498 6.467 -3.593 1.00 92.62 100 PHE A C 1
ATOM 796 O O . PHE A 1 100 ? 13.383 7.245 -3.231 1.00 92.62 100 PHE A O 1
ATOM 803 N N . ARG A 1 101 ? 11.319 6.889 -4.047 1.00 94.19 101 ARG A N 1
ATOM 804 C CA . ARG A 1 101 ? 10.848 8.262 -3.885 1.00 94.19 101 ARG A CA 1
ATOM 805 C C . ARG A 1 101 ? 10.582 8.544 -2.418 1.00 94.19 101 ARG A C 1
ATOM 807 O O . ARG A 1 101 ? 10.129 7.670 -1.686 1.00 94.19 101 ARG A O 1
ATOM 814 N N . ASP A 1 102 ? 10.802 9.790 -2.026 1.00 94.00 102 ASP A N 1
ATOM 815 C CA . ASP A 1 102 ? 10.763 10.222 -0.631 1.00 94.00 102 ASP A CA 1
ATOM 816 C C . ASP A 1 102 ? 9.405 9.906 0.014 1.00 94.00 102 ASP A C 1
ATOM 818 O O . ASP A 1 102 ? 9.357 9.305 1.078 1.00 94.00 102 ASP A O 1
ATOM 822 N N . LYS A 1 103 ? 8.300 10.174 -0.694 1.00 94.81 103 LYS A N 1
ATOM 823 C CA . LYS A 1 103 ? 6.931 9.900 -0.224 1.00 94.81 103 LYS A CA 1
ATOM 824 C C . LYS A 1 103 ? 6.638 8.417 -0.018 1.00 94.81 103 LYS A C 1
ATOM 826 O O . LYS A 1 103 ? 6.065 8.038 1.000 1.00 94.81 103 LYS A O 1
ATOM 831 N N . PHE A 1 104 ? 7.081 7.569 -0.945 1.00 95.75 104 PHE A N 1
ATOM 832 C CA . PHE A 1 104 ? 6.978 6.122 -0.784 1.00 95.75 104 PHE A CA 1
ATOM 833 C C . PHE A 1 104 ? 7.850 5.637 0.375 1.00 95.75 104 PHE A C 1
ATOM 835 O O . PHE A 1 104 ? 7.402 4.862 1.209 1.00 95.75 104 PHE A O 1
ATOM 842 N N . HIS A 1 105 ? 9.079 6.138 0.481 1.00 95.00 105 HIS A N 1
ATOM 843 C CA . HIS A 1 105 ? 9.997 5.774 1.553 1.00 95.00 105 HIS A CA 1
ATOM 844 C C . HIS A 1 105 ? 9.496 6.204 2.943 1.00 95.00 105 HIS A C 1
ATOM 846 O O . HIS A 1 105 ? 9.629 5.444 3.902 1.00 95.00 105 HIS A O 1
ATOM 852 N N . ASP A 1 106 ? 8.885 7.383 3.060 1.00 95.31 106 ASP A N 1
ATOM 853 C CA . ASP A 1 106 ? 8.250 7.854 4.293 1.00 95.31 106 ASP A CA 1
ATOM 854 C C . ASP A 1 106 ? 7.058 6.970 4.676 1.00 95.31 106 A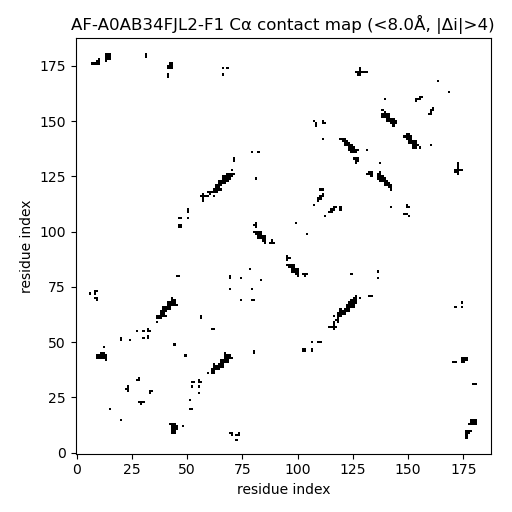SP A C 1
ATOM 856 O O . ASP A 1 106 ? 6.930 6.579 5.839 1.00 95.31 106 ASP A O 1
ATOM 860 N N . PHE A 1 107 ? 6.250 6.559 3.694 1.00 96.69 107 PHE A N 1
ATOM 861 C CA . PHE A 1 107 ? 5.194 5.572 3.903 1.00 96.69 107 PHE A CA 1
ATOM 862 C C . PHE A 1 107 ? 5.750 4.231 4.409 1.00 96.69 107 PHE A C 1
ATOM 864 O O . PHE A 1 107 ? 5.219 3.689 5.377 1.00 96.69 107 PHE A O 1
ATOM 871 N N . LEU A 1 108 ? 6.848 3.720 3.834 1.00 95.94 108 LEU A N 1
ATOM 872 C CA . LEU A 1 108 ? 7.485 2.476 4.296 1.00 95.94 108 LEU A CA 1
ATOM 873 C C . LEU A 1 108 ? 7.969 2.573 5.746 1.00 95.94 108 LEU A C 1
ATOM 875 O O . LEU A 1 108 ? 7.746 1.655 6.537 1.00 95.94 108 LEU A O 1
ATOM 879 N N . LYS A 1 109 ? 8.602 3.693 6.114 1.00 94.62 109 LYS A N 1
ATOM 880 C CA . LYS A 1 109 ? 9.032 3.942 7.497 1.00 94.62 109 LYS A CA 1
ATOM 881 C C . LYS A 1 109 ? 7.859 3.956 8.463 1.00 94.62 109 LYS A C 1
ATOM 883 O O . LYS A 1 109 ? 7.982 3.428 9.563 1.00 94.62 109 LYS A O 1
ATOM 888 N N . TRP A 1 110 ? 6.745 4.569 8.073 1.00 95.56 110 TRP A N 1
ATOM 889 C CA . TRP A 1 110 ? 5.549 4.582 8.901 1.00 95.56 110 TRP A CA 1
ATOM 890 C C . TRP A 1 110 ? 4.949 3.179 9.021 1.00 95.56 110 TRP A C 1
ATOM 892 O O . TRP A 1 110 ? 4.803 2.676 10.132 1.00 95.56 110 TRP A O 1
ATOM 902 N N . VAL A 1 111 ? 4.641 2.523 7.899 1.00 96.38 111 VAL A N 1
ATOM 903 C CA . VAL A 1 111 ? 3.851 1.283 7.883 1.00 96.38 111 VAL A CA 1
ATOM 904 C C . VAL A 1 111 ? 4.592 0.108 8.527 1.00 96.38 111 VAL A C 1
ATOM 906 O O . VAL A 1 111 ? 3.980 -0.698 9.235 1.00 96.38 111 VAL A O 1
ATOM 909 N N . PHE A 1 112 ? 5.916 0.045 8.358 1.00 95.94 112 PHE A N 1
ATOM 910 C CA . PHE A 1 112 ? 6.770 -0.926 9.037 1.00 95.94 112 PHE A CA 1
ATOM 911 C C . PHE A 1 112 ? 7.296 -0.432 10.392 1.00 95.94 112 PHE A C 1
ATOM 913 O O . PHE A 1 112 ? 7.849 -1.223 11.156 1.00 95.94 112 PHE A O 1
ATOM 920 N N . GLY A 1 113 ? 7.089 0.838 10.728 1.00 92.81 113 GLY A N 1
ATOM 921 C CA . GLY A 1 113 ? 7.512 1.431 11.989 1.00 92.81 113 GLY A CA 1
ATOM 922 C C . GLY A 1 113 ? 6.665 1.006 13.195 1.00 92.81 113 GLY A C 1
ATOM 923 O O . GLY A 1 113 ? 5.668 0.292 13.055 1.00 92.81 113 GLY A O 1
ATOM 924 N N . PRO A 1 114 ? 7.039 1.473 14.400 1.00 91.06 114 PRO A N 1
ATOM 925 C CA . PRO A 1 114 ? 6.325 1.159 15.641 1.00 91.06 114 PRO A CA 1
ATOM 926 C C . PRO A 1 114 ? 4.879 1.674 15.645 1.00 91.06 114 PRO A C 1
ATOM 928 O O . PRO A 1 114 ? 4.004 1.047 16.237 1.00 91.06 114 PRO A O 1
ATOM 931 N N . ASP A 1 115 ? 4.618 2.776 14.940 1.00 91.88 115 ASP A N 1
ATOM 932 C CA . ASP A 1 115 ? 3.283 3.355 14.771 1.00 91.88 115 ASP A CA 1
ATOM 933 C C . ASP A 1 115 ? 2.514 2.788 13.569 1.00 91.88 115 ASP A C 1
ATOM 935 O O . ASP A 1 115 ? 1.402 3.236 13.286 1.00 91.88 115 ASP A O 1
ATOM 939 N N . GLY A 1 116 ? 3.095 1.832 12.848 1.00 95.06 116 GLY A N 1
ATOM 940 C CA . GLY A 1 116 ? 2.531 1.253 11.638 1.00 95.06 116 GLY A CA 1
ATOM 941 C C . GLY A 1 116 ? 1.560 0.102 11.888 1.00 95.06 116 GLY A C 1
ATOM 942 O O . GLY A 1 116 ? 0.855 0.038 12.897 1.00 95.06 116 GLY A O 1
ATOM 943 N N . ILE A 1 117 ? 1.523 -0.827 10.933 1.00 97.06 117 ILE A N 1
ATOM 944 C CA . ILE A 1 117 ? 0.638 -1.996 10.943 1.00 97.06 117 ILE A CA 1
ATOM 945 C C . ILE A 1 117 ? 1.464 -3.209 11.348 1.00 97.06 117 ILE A C 1
ATOM 947 O O . ILE A 1 117 ? 2.187 -3.782 10.534 1.00 97.06 117 ILE A O 1
ATOM 951 N N . ARG A 1 118 ? 1.377 -3.606 12.620 1.00 95.75 118 ARG A N 1
ATOM 952 C CA . ARG A 1 118 ? 2.241 -4.651 13.195 1.00 95.75 118 ARG A CA 1
ATOM 953 C C . ARG A 1 118 ? 2.140 -5.997 12.470 1.00 95.75 118 ARG A C 1
ATOM 955 O O . ARG A 1 118 ? 3.148 -6.683 12.345 1.00 95.75 118 ARG A O 1
ATOM 962 N N . SER A 1 119 ? 0.943 -6.358 12.019 1.00 96.38 119 SER A N 1
ATOM 963 C CA . SER A 1 119 ? 0.643 -7.595 11.287 1.00 96.38 119 SER A CA 1
ATOM 964 C C . SER A 1 119 ? 1.146 -7.593 9.843 1.00 96.38 119 SER A C 1
ATOM 966 O O . SER A 1 119 ? 1.274 -8.664 9.259 1.00 96.38 119 SER A O 1
ATOM 968 N N . LEU A 1 120 ? 1.476 -6.425 9.276 1.00 96.81 120 LEU A N 1
ATOM 969 C CA . LEU A 1 120 ? 1.896 -6.327 7.883 1.00 96.81 120 LEU A CA 1
ATOM 970 C C . LEU A 1 120 ? 3.300 -6.900 7.721 1.00 96.81 120 LEU A C 1
ATOM 972 O O . LEU A 1 120 ? 4.268 -6.350 8.248 1.00 96.81 120 LEU A O 1
ATOM 976 N N . HIS A 1 121 ? 3.410 -7.991 6.977 1.00 93.81 121 HIS A N 1
ATOM 977 C CA . HIS A 1 121 ? 4.671 -8.658 6.677 1.00 93.81 121 HIS A CA 1
ATOM 978 C C . HIS A 1 121 ? 5.253 -8.196 5.350 1.00 93.81 121 HIS A C 1
ATOM 980 O O . HIS A 1 121 ? 6.473 -8.195 5.200 1.00 93.81 121 HIS A O 1
ATOM 986 N N . MET A 1 122 ? 4.398 -7.792 4.408 1.00 94.31 122 MET A N 1
ATOM 987 C CA . MET A 1 122 ? 4.822 -7.578 3.035 1.00 94.31 122 MET A CA 1
ATOM 988 C C . MET A 1 122 ? 4.112 -6.423 2.346 1.00 94.31 122 MET A C 1
ATOM 990 O O . MET A 1 122 ? 2.902 -6.242 2.487 1.00 94.31 122 MET A O 1
ATOM 994 N N . ILE A 1 123 ? 4.878 -5.695 1.535 1.00 95.50 123 ILE A N 1
ATOM 995 C CA . ILE A 1 123 ? 4.355 -4.797 0.513 1.00 95.50 123 ILE A CA 1
ATOM 996 C C . ILE A 1 123 ? 4.799 -5.292 -0.854 1.00 95.50 123 ILE A C 1
ATOM 998 O O . ILE A 1 123 ? 5.988 -5.484 -1.103 1.00 95.50 123 ILE A O 1
ATOM 1002 N N . VAL A 1 124 ? 3.831 -5.439 -1.746 1.00 93.62 124 VAL A N 1
ATOM 1003 C CA . VAL A 1 124 ? 4.037 -5.671 -3.171 1.00 93.62 124 VAL A CA 1
ATOM 1004 C C . VAL A 1 124 ? 3.731 -4.354 -3.878 1.00 93.62 124 VAL A C 1
ATOM 1006 O O . VAL A 1 124 ? 2.662 -3.790 -3.686 1.00 93.62 124 VAL A O 1
ATOM 1009 N N . PHE A 1 125 ? 4.658 -3.819 -4.664 1.00 93.44 125 PHE A N 1
ATOM 1010 C CA . PHE A 1 125 ? 4.446 -2.618 -5.471 1.00 93.44 125 PHE A CA 1
ATOM 1011 C C . PHE A 1 125 ? 4.572 -2.951 -6.955 1.00 93.44 125 PHE A C 1
ATOM 1013 O O . PHE A 1 125 ? 5.477 -3.691 -7.344 1.00 93.44 125 PHE A O 1
ATOM 1020 N N . GLY A 1 126 ? 3.711 -2.351 -7.776 1.00 90.31 126 GLY A N 1
ATOM 1021 C CA . GLY A 1 126 ? 3.780 -2.416 -9.235 1.00 90.31 126 GLY A CA 1
ATOM 1022 C C . GLY A 1 126 ? 2.595 -3.142 -9.864 1.00 90.31 126 GLY A C 1
ATOM 1023 O O . GLY A 1 126 ? 1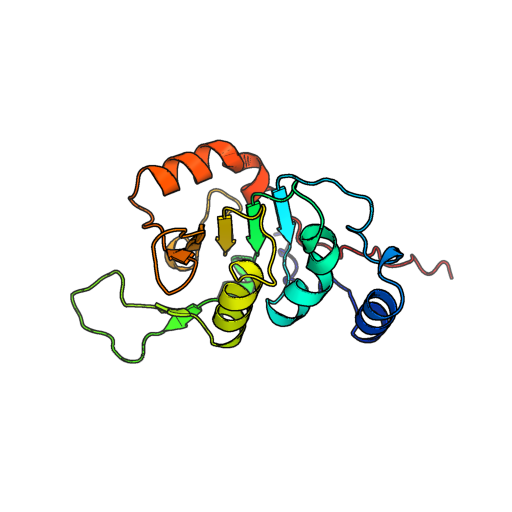.594 -3.421 -9.199 1.00 90.31 126 GLY A O 1
ATOM 1024 N N . ASP A 1 127 ? 2.696 -3.429 -11.160 1.00 88.31 127 ASP A N 1
ATOM 1025 C CA . ASP A 1 127 ? 1.636 -4.101 -11.909 1.00 88.31 127 ASP A CA 1
ATOM 1026 C C . ASP A 1 127 ? 1.986 -5.565 -12.143 1.00 88.31 127 ASP A C 1
ATOM 1028 O O . ASP A 1 127 ? 2.971 -5.897 -12.813 1.00 88.31 127 ASP A O 1
ATOM 1032 N N . PHE A 1 128 ? 1.150 -6.439 -11.594 1.00 86.75 128 PHE A N 1
ATOM 1033 C CA . PHE A 1 128 ? 1.272 -7.882 -11.744 1.00 86.75 128 PHE A CA 1
ATOM 1034 C C . PHE A 1 128 ? 0.262 -8.447 -12.738 1.00 86.75 128 PHE A C 1
ATOM 1036 O O . PHE A 1 128 ? 0.395 -9.611 -13.109 1.00 86.75 128 PHE A O 1
ATOM 1043 N N . ALA A 1 129 ? -0.666 -7.633 -13.259 1.00 81.75 129 ALA A N 1
ATOM 1044 C CA . ALA A 1 129 ? -1.614 -8.069 -14.273 1.00 81.75 129 ALA A CA 1
ATOM 1045 C C . ALA A 1 129 ? -0.896 -8.713 -15.473 1.00 81.75 129 ALA A C 1
ATOM 1047 O O . ALA A 1 129 ? 0.190 -8.294 -15.897 1.00 81.75 129 ALA A O 1
ATOM 1048 N N . TYR A 1 130 ? -1.512 -9.761 -16.025 1.00 78.81 130 TYR A N 1
ATOM 1049 C CA . TYR A 1 130 ? -0.970 -10.535 -17.146 1.00 78.81 130 TYR A CA 1
ATOM 1050 C C . TYR A 1 130 ? 0.456 -11.072 -16.907 1.00 78.81 130 TYR A C 1
ATOM 1052 O O . TYR A 1 130 ? 1.276 -11.080 -17.831 1.00 78.81 130 TYR A O 1
ATOM 1060 N N . GLY A 1 131 ? 0.751 -11.507 -15.677 1.00 69.12 131 GLY A N 1
ATOM 1061 C CA . GLY A 1 131 ? 2.034 -12.104 -15.298 1.00 69.12 131 GLY A CA 1
ATOM 1062 C C . GLY A 1 131 ? 3.169 -11.104 -15.053 1.00 69.12 131 GLY A C 1
ATOM 1063 O O . GLY A 1 131 ? 4.333 -11.491 -15.117 1.00 69.12 131 GLY A O 1
ATOM 1064 N N . GLY A 1 132 ? 2.863 -9.827 -14.797 1.00 67.06 132 GLY A N 1
ATOM 1065 C CA . GLY A 1 132 ? 3.863 -8.826 -14.404 1.00 67.06 132 GLY A CA 1
ATOM 1066 C C . GLY A 1 132 ? 4.714 -8.289 -15.554 1.00 67.06 132 GLY A C 1
ATOM 1067 O O . GLY A 1 132 ? 5.942 -8.269 -15.482 1.00 67.06 132 GLY A O 1
ATOM 1068 N N . ARG A 1 133 ? 4.065 -7.822 -16.630 1.00 62.62 133 ARG A N 1
ATOM 1069 C CA . ARG A 1 133 ? 4.720 -7.378 -17.881 1.00 62.62 133 ARG A CA 1
ATOM 1070 C C . ARG A 1 133 ? 5.755 -6.246 -17.726 1.00 62.62 133 ARG A C 1
ATOM 1072 O O . ARG A 1 133 ? 6.5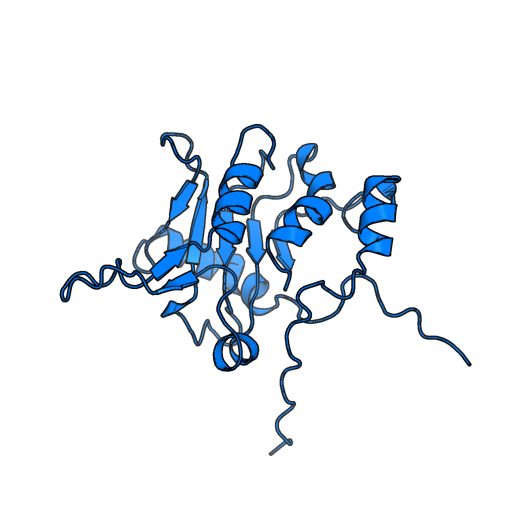08 -6.015 -18.668 1.00 62.62 133 ARG A O 1
ATOM 1079 N N . ILE A 1 134 ? 5.816 -5.549 -16.584 1.00 64.00 134 ILE A N 1
ATOM 1080 C CA . ILE A 1 134 ? 6.841 -4.530 -16.270 1.00 64.00 134 ILE A CA 1
ATOM 1081 C C . ILE A 1 134 ? 7.622 -4.915 -15.001 1.00 64.00 134 ILE A C 1
ATOM 1083 O O . ILE A 1 134 ? 7.666 -4.175 -14.021 1.00 64.00 134 ILE A O 1
ATOM 1087 N N . ALA A 1 135 ? 8.281 -6.076 -15.029 1.00 65.56 135 ALA A N 1
ATOM 1088 C CA . ALA A 1 135 ? 9.020 -6.615 -13.882 1.00 65.56 135 ALA A CA 1
ATOM 1089 C C . ALA A 1 135 ? 10.059 -5.646 -13.277 1.00 65.56 135 ALA A C 1
ATOM 1091 O O . ALA A 1 135 ? 10.250 -5.644 -12.068 1.00 65.56 135 ALA A O 1
ATOM 1092 N N . GLN A 1 136 ? 10.684 -4.778 -14.084 1.00 71.31 136 GLN A N 1
ATOM 1093 C CA . GLN A 1 136 ? 11.701 -3.817 -13.615 1.00 71.31 136 GLN A CA 1
ATOM 1094 C C . GLN A 1 136 ? 11.157 -2.743 -12.661 1.00 71.31 136 GLN A C 1
ATOM 1096 O O . GLN A 1 136 ? 11.929 -2.117 -11.941 1.00 71.31 136 GLN A O 1
ATOM 1101 N N . LYS A 1 137 ? 9.840 -2.500 -12.670 1.00 78.50 137 LYS A N 1
ATOM 1102 C CA . LYS A 1 137 ? 9.187 -1.531 -11.778 1.00 78.50 137 LYS A CA 1
ATOM 1103 C C . LYS A 1 137 ? 8.403 -2.203 -10.651 1.00 78.50 137 LYS A C 1
ATOM 1105 O O . LYS A 1 137 ? 7.778 -1.503 -9.855 1.00 78.50 137 LYS A O 1
ATOM 1110 N N . ASN A 1 138 ? 8.453 -3.532 -10.583 1.00 86.88 138 ASN A N 1
ATOM 1111 C CA . ASN A 1 138 ? 7.816 -4.300 -9.531 1.00 86.88 138 ASN A CA 1
ATOM 1112 C C . ASN A 1 138 ? 8.804 -4.485 -8.383 1.00 86.88 138 ASN A C 1
ATOM 1114 O O . ASN A 1 138 ? 9.972 -4.804 -8.599 1.00 86.88 138 ASN A O 1
ATOM 1118 N N . VAL A 1 139 ? 8.335 -4.288 -7.155 1.00 89.88 139 VAL A N 1
ATOM 1119 C CA . VAL A 1 139 ? 9.163 -4.404 -5.952 1.00 89.88 139 VAL A CA 1
ATOM 1120 C C . VAL A 1 139 ? 8.398 -5.162 -4.885 1.00 89.88 139 VAL A C 1
ATOM 1122 O O . VAL A 1 139 ? 7.200 -4.967 -4.712 1.00 89.88 139 VAL A O 1
ATOM 1125 N N . LEU A 1 140 ? 9.115 -5.994 -4.143 1.00 91.19 140 LEU A N 1
ATOM 1126 C CA . LEU A 1 140 ? 8.616 -6.717 -2.990 1.00 91.19 140 LEU A CA 1
ATOM 1127 C C . LEU A 1 140 ? 9.466 -6.320 -1.791 1.00 91.19 140 LEU A C 1
ATOM 1129 O O . LEU A 1 140 ? 10.700 -6.317 -1.835 1.00 91.19 140 LEU A O 1
ATOM 1133 N N . LEU A 1 141 ? 8.776 -5.923 -0.734 1.00 93.44 141 LEU A N 1
ATOM 1134 C CA . LEU A 1 141 ? 9.345 -5.410 0.498 1.00 93.44 141 LEU A CA 1
ATOM 1135 C C . LEU A 1 141 ? 8.848 -6.273 1.642 1.00 93.44 141 LEU A C 1
ATOM 1137 O O . LEU A 1 141 ? 7.642 -6.350 1.867 1.00 93.44 141 LEU A O 1
ATOM 1141 N N . CYS A 1 142 ? 9.772 -6.868 2.385 1.00 92.50 142 CYS A N 1
ATOM 1142 C CA . CYS A 1 142 ? 9.447 -7.630 3.581 1.00 92.50 142 CYS A CA 1
ATOM 1143 C C . CYS A 1 142 ? 9.773 -6.820 4.826 1.00 92.50 142 CYS A C 1
ATOM 1145 O O . CYS A 1 142 ? 10.790 -6.119 4.877 1.00 92.50 142 CYS A O 1
ATOM 1147 N N . ARG A 1 143 ? 8.934 -6.963 5.853 1.00 93.12 143 ARG A N 1
ATOM 1148 C CA . ARG A 1 143 ? 9.239 -6.490 7.199 1.00 93.12 143 ARG A CA 1
ATOM 1149 C C . ARG A 1 143 ? 10.551 -7.122 7.654 1.00 93.12 143 ARG A C 1
ATOM 1151 O O . ARG A 1 143 ? 10.747 -8.331 7.554 1.00 93.12 143 ARG A O 1
ATOM 1158 N N . ASP A 1 144 ? 11.434 -6.287 8.172 1.00 90.12 144 ASP A N 1
ATOM 1159 C CA . ASP A 1 144 ? 12.716 -6.706 8.715 1.00 90.12 144 ASP A CA 1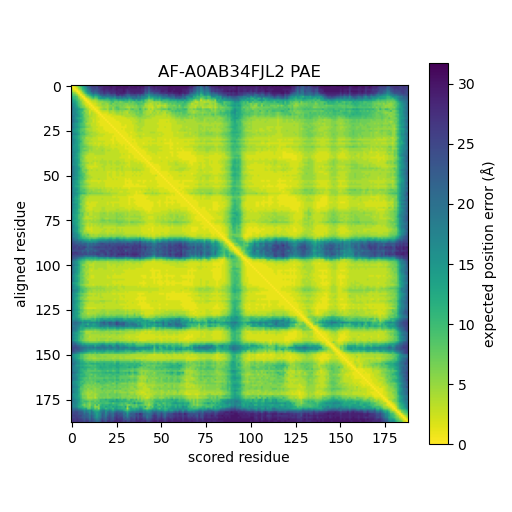
ATOM 1160 C C . ASP A 1 144 ? 12.705 -6.497 10.229 1.00 90.12 144 ASP A C 1
ATOM 1162 O O . ASP A 1 144 ? 12.625 -5.368 10.714 1.00 90.12 144 ASP A O 1
ATOM 1166 N N . PHE A 1 145 ? 12.754 -7.602 10.972 1.00 78.88 145 PHE A N 1
ATOM 1167 C CA . PHE A 1 145 ? 12.785 -7.593 12.434 1.00 78.88 145 PHE A CA 1
ATOM 1168 C C . PHE A 1 145 ? 14.200 -7.411 13.002 1.00 78.88 145 PHE A C 1
ATOM 1170 O O . PHE A 1 145 ? 14.337 -7.169 14.199 1.00 78.88 145 PHE A O 1
ATOM 1177 N N . GLY A 1 146 ? 15.241 -7.552 12.174 1.00 73.88 146 GLY A N 1
ATOM 1178 C CA . GLY A 1 146 ? 16.643 -7.498 12.593 1.00 73.88 146 GLY A CA 1
ATOM 1179 C C . GLY A 1 146 ? 17.402 -6.251 12.132 1.00 73.88 146 GLY A C 1
ATOM 1180 O O . GLY A 1 146 ? 18.459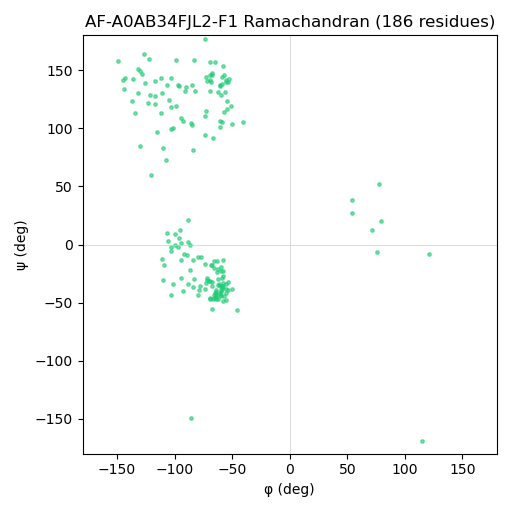 -5.953 12.685 1.00 73.88 146 GLY A O 1
ATOM 1181 N N . GLY A 1 147 ? 16.900 -5.526 11.131 1.00 72.12 147 GLY A N 1
ATOM 1182 C CA . GLY A 1 147 ? 17.580 -4.368 10.548 1.00 72.12 147 GLY A CA 1
ATOM 1183 C C . GLY A 1 147 ? 17.103 -3.000 11.045 1.00 72.12 147 GLY A C 1
ATOM 1184 O O . GLY A 1 147 ? 15.971 -2.807 11.477 1.00 72.12 147 GLY A O 1
ATOM 1185 N N . ASN A 1 148 ? 17.965 -1.990 10.884 1.00 71.44 148 ASN A N 1
ATOM 1186 C CA . ASN A 1 148 ? 17.708 -0.610 11.330 1.00 71.44 148 ASN A CA 1
ATOM 1187 C C . ASN A 1 148 ? 16.580 0.116 10.571 1.00 71.4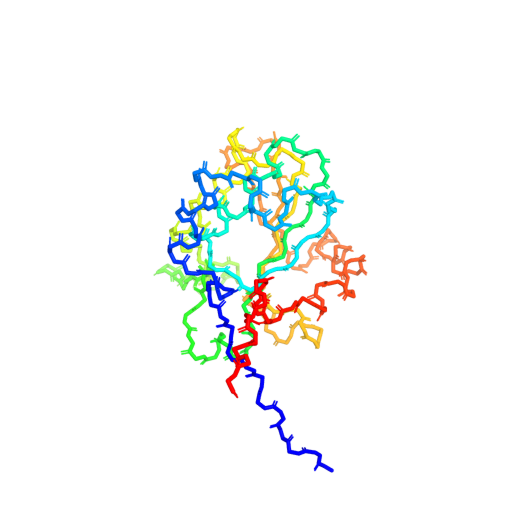4 148 ASN A C 1
ATOM 1189 O O . ASN A 1 148 ? 16.108 1.152 11.032 1.00 71.44 148 ASN A O 1
ATOM 1193 N N . LYS A 1 149 ? 16.184 -0.365 9.385 1.00 75.12 149 LYS A N 1
ATOM 1194 C CA . LYS A 1 149 ? 15.191 0.306 8.522 1.00 75.12 149 LYS A CA 1
ATOM 1195 C C . LYS A 1 149 ? 13.761 -0.213 8.714 1.00 75.12 149 LYS A C 1
ATOM 1197 O O . LYS A 1 149 ? 12.836 0.416 8.212 1.00 75.12 149 LYS A O 1
ATOM 1202 N N . GLY A 1 150 ? 13.580 -1.346 9.399 1.00 86.25 150 GLY A N 1
ATOM 1203 C CA . GLY A 1 150 ? 12.280 -2.008 9.585 1.00 86.25 150 GLY A CA 1
ATOM 1204 C C . GLY A 1 150 ? 11.750 -2.766 8.359 1.00 86.25 150 GLY A C 1
ATOM 1205 O O . GLY A 1 150 ? 10.744 -3.466 8.465 1.00 86.25 150 GLY A O 1
ATOM 1206 N N . PHE A 1 151 ? 12.422 -2.667 7.207 1.00 92.69 151 PHE A N 1
ATOM 1207 C CA . PHE A 1 151 ? 12.098 -3.410 5.989 1.00 92.69 151 PHE A CA 1
ATOM 1208 C C . PHE A 1 151 ? 13.343 -3.711 5.148 1.00 92.69 151 PHE A C 1
ATOM 1210 O O . PHE A 1 151 ? 14.347 -2.993 5.214 1.00 92.69 151 PHE A O 1
ATOM 1217 N N . ARG A 1 152 ? 13.240 -4.738 4.299 1.00 91.25 152 ARG A N 1
ATOM 1218 C CA . ARG A 1 152 ? 14.233 -5.109 3.282 1.00 91.25 152 ARG A CA 1
ATOM 1219 C C . ARG A 1 152 ? 13.575 -5.309 1.920 1.00 91.25 152 ARG A C 1
ATOM 1221 O O . ARG A 1 152 ? 12.425 -5.730 1.838 1.00 91.25 152 ARG A O 1
ATOM 1228 N N . VAL A 1 153 ? 14.320 -5.019 0.857 1.00 89.81 153 VAL A N 1
ATOM 1229 C CA . VAL A 1 153 ? 13.917 -5.329 -0.522 1.00 89.81 153 VAL A CA 1
ATOM 1230 C C . VAL A 1 153 ? 14.263 -6.786 -0.803 1.00 89.81 153 VAL A C 1
ATOM 1232 O O . VAL A 1 153 ? 15.383 -7.205 -0.509 1.00 89.81 153 VAL A O 1
ATOM 1235 N N . VAL A 1 154 ? 13.322 -7.545 -1.356 1.00 85.81 154 VAL A N 1
ATOM 1236 C CA . VAL A 1 154 ? 13.551 -8.931 -1.786 1.00 85.81 154 VAL A CA 1
ATOM 1237 C C . VAL A 1 154 ? 13.990 -8.922 -3.242 1.00 85.81 154 VAL A C 1
ATOM 1239 O O . VAL A 1 154 ? 13.383 -8.229 -4.063 1.00 85.81 154 VAL A O 1
ATOM 1242 N N . ASN A 1 155 ? 15.062 -9.644 -3.573 1.00 79.38 155 ASN A N 1
ATOM 1243 C CA . ASN A 1 155 ? 15.510 -9.714 -4.954 1.00 79.38 155 ASN A CA 1
ATOM 1244 C C . ASN A 1 155 ? 14.530 -10.569 -5.768 1.00 79.38 155 ASN A C 1
ATOM 1246 O O . ASN A 1 155 ? 14.070 -11.607 -5.304 1.00 79.38 155 ASN A O 1
ATOM 1250 N N . ALA A 1 156 ? 14.247 -10.165 -7.006 1.00 75.06 156 ALA A N 1
ATOM 1251 C CA . ALA A 1 156 ? 13.363 -10.898 -7.906 1.00 75.06 156 ALA A CA 1
ATOM 1252 C C . ALA A 1 156 ? 13.823 -12.339 -8.209 1.00 75.06 156 ALA A C 1
ATOM 1254 O O . ALA A 1 156 ? 13.013 -13.149 -8.657 1.00 75.06 156 ALA A O 1
ATOM 1255 N N . VAL A 1 157 ? 15.107 -12.658 -7.992 1.00 74.19 157 VAL A N 1
ATOM 1256 C CA . VAL A 1 157 ? 15.639 -14.025 -8.135 1.00 74.19 157 VAL A CA 1
ATOM 1257 C C . VAL A 1 157 ? 15.621 -14.840 -6.839 1.00 74.19 157 VAL A C 1
ATOM 1259 O O . VAL A 1 157 ? 15.911 -16.035 -6.882 1.00 74.19 157 VAL A O 1
ATOM 1262 N N . ASP A 1 158 ? 15.306 -14.224 -5.697 1.00 78.06 158 ASP A N 1
ATOM 1263 C CA . ASP A 1 158 ? 15.273 -14.926 -4.416 1.00 78.06 158 ASP A CA 1
ATOM 1264 C C . ASP A 1 158 ? 14.052 -15.854 -4.352 1.00 78.06 158 ASP A C 1
ATOM 1266 O O . ASP A 1 158 ? 12.969 -15.519 -4.836 1.00 78.06 158 ASP A O 1
ATOM 1270 N N . ALA A 1 159 ? 14.206 -17.016 -3.709 1.00 81.25 159 ALA A N 1
ATOM 1271 C CA . ALA A 1 159 ? 13.127 -17.998 -3.562 1.00 81.25 159 ALA A CA 1
ATOM 1272 C C . ALA A 1 159 ? 11.873 -17.394 -2.908 1.00 81.25 159 ALA A C 1
ATOM 1274 O O . ALA A 1 159 ? 10.766 -17.651 -3.362 1.00 81.25 159 ALA A O 1
ATOM 1275 N N . GLU A 1 160 ? 12.051 -16.510 -1.925 1.00 80.31 160 GLU A N 1
ATOM 1276 C CA . GLU A 1 160 ? 10.957 -15.798 -1.256 1.00 80.31 160 GLU A CA 1
ATOM 1277 C C . GLU A 1 160 ? 10.111 -14.965 -2.232 1.00 80.31 160 GLU A C 1
ATOM 1279 O O . GLU A 1 160 ? 8.888 -14.926 -2.120 1.00 80.31 160 GLU A O 1
ATOM 1284 N N . TRP A 1 161 ? 10.737 -14.323 -3.226 1.00 79.75 161 TRP A N 1
ATOM 1285 C CA . TRP A 1 161 ? 9.995 -13.600 -4.259 1.00 79.75 161 TRP A CA 1
ATOM 1286 C C . TRP A 1 161 ? 9.131 -14.550 -5.087 1.00 79.75 161 TRP A C 1
ATOM 1288 O O . TRP A 1 161 ? 7.976 -14.250 -5.398 1.00 79.75 161 TRP A O 1
ATOM 1298 N N . ILE A 1 162 ? 9.709 -15.689 -5.469 1.00 79.69 162 ILE A N 1
ATOM 1299 C CA . ILE A 1 162 ? 9.041 -16.707 -6.280 1.00 79.69 162 ILE A CA 1
ATOM 1300 C C . ILE A 1 162 ? 7.856 -17.289 -5.507 1.00 79.69 162 ILE A C 1
ATOM 1302 O O . ILE A 1 162 ? 6.756 -17.334 -6.048 1.00 79.69 162 ILE A O 1
ATOM 1306 N N . GLU A 1 163 ? 8.060 -17.649 -4.242 1.00 83.88 163 GLU A N 1
ATOM 1307 C CA . GLU A 1 163 ? 7.032 -18.202 -3.360 1.00 83.88 163 GLU A CA 1
ATOM 1308 C C . GLU A 1 163 ? 5.848 -17.249 -3.205 1.00 83.88 163 GLU A C 1
ATOM 1310 O O . GLU A 1 163 ? 4.712 -17.648 -3.442 1.00 83.88 163 GLU A O 1
ATOM 1315 N N . VAL A 1 164 ? 6.095 -15.969 -2.912 1.00 78.88 164 VAL A N 1
ATOM 1316 C CA . VAL A 1 164 ? 5.021 -14.970 -2.782 1.00 78.88 164 VAL A CA 1
ATOM 1317 C C . VAL A 1 164 ? 4.264 -14.802 -4.085 1.00 78.88 164 VAL A C 1
ATOM 1319 O O . VAL A 1 164 ? 3.032 -14.754 -4.095 1.00 78.88 164 VAL A O 1
ATOM 1322 N N . ARG A 1 165 ? 4.999 -14.671 -5.194 1.00 79.19 165 ARG A N 1
ATOM 1323 C CA . ARG A 1 165 ? 4.385 -14.512 -6.508 1.00 79.19 165 ARG A CA 1
ATOM 1324 C C . ARG A 1 165 ? 3.515 -15.717 -6.830 1.00 79.19 165 ARG A C 1
ATOM 1326 O O . ARG A 1 165 ? 2.463 -15.517 -7.418 1.00 79.19 165 ARG A O 1
ATOM 1333 N N . ASP A 1 166 ? 3.940 -16.923 -6.477 1.00 83.81 166 ASP A N 1
ATOM 1334 C CA . ASP A 1 166 ? 3.223 -18.153 -6.796 1.00 83.81 166 ASP A CA 1
ATOM 1335 C C . ASP A 1 166 ? 2.028 -18.379 -5.847 1.00 83.81 166 ASP A C 1
ATOM 1337 O O . ASP A 1 166 ? 0.950 -18.745 -6.316 1.00 83.81 166 ASP A O 1
ATOM 1341 N N . GLU A 1 167 ? 2.166 -18.081 -4.550 1.00 86.44 167 GLU A N 1
ATOM 1342 C CA . GLU A 1 167 ? 1.105 -18.208 -3.537 1.00 86.44 167 GLU A CA 1
ATOM 1343 C C . GLU A 1 167 ? -0.009 -17.169 -3.734 1.00 86.44 167 GLU A C 1
ATOM 1345 O O . GLU A 1 167 ? -1.192 -17.511 -3.753 1.00 86.44 167 GLU A O 1
ATOM 1350 N N . TYR A 1 168 ? 0.353 -15.900 -3.941 1.00 84.19 168 TYR A N 1
ATOM 1351 C CA . TYR A 1 168 ? -0.601 -14.788 -4.040 1.00 84.19 168 TYR A CA 1
ATOM 1352 C C . TYR A 1 168 ? -0.912 -14.383 -5.478 1.00 84.19 168 TYR A C 1
ATOM 1354 O O . TYR A 1 168 ? -1.583 -13.369 -5.690 1.00 84.19 168 TYR A O 1
ATOM 1362 N N . ARG A 1 169 ? -0.462 -15.174 -6.462 1.00 84.88 169 ARG A N 1
ATOM 1363 C CA . ARG A 1 169 ? -0.528 -14.858 -7.894 1.00 84.88 169 ARG A CA 1
ATOM 1364 C C . ARG A 1 169 ? -1.885 -14.328 -8.326 1.00 84.88 169 ARG A C 1
ATOM 1366 O O . ARG A 1 169 ? -1.987 -13.237 -8.876 1.00 84.88 169 ARG A O 1
ATOM 1373 N N . SER A 1 170 ? -2.925 -15.110 -8.061 1.00 84.38 170 SER A N 1
ATOM 1374 C CA . SER A 1 170 ? -4.287 -14.809 -8.496 1.00 84.38 170 SER A CA 1
ATOM 1375 C C . SER A 1 170 ? -4.788 -13.497 -7.895 1.00 84.38 170 SER A C 1
ATOM 1377 O O . SER A 1 170 ? -5.519 -12.763 -8.549 1.00 84.38 170 SER A O 1
ATOM 1379 N N . THR A 1 171 ? -4.370 -13.177 -6.669 1.00 85.25 171 THR A N 1
ATOM 1380 C CA . THR A 1 171 ? -4.817 -11.986 -5.944 1.00 85.25 171 THR A CA 1
ATOM 1381 C C . THR A 1 171 ? -4.078 -10.729 -6.403 1.00 85.25 171 THR A C 1
ATOM 1383 O O . THR A 1 171 ? -4.719 -9.709 -6.642 1.00 85.25 171 THR A O 1
ATOM 1386 N N . ILE A 1 172 ? -2.753 -10.795 -6.593 1.00 87.06 172 ILE A N 1
ATOM 1387 C CA . ILE A 1 172 ? -1.965 -9.663 -7.122 1.00 87.06 172 ILE A CA 1
ATOM 1388 C C . ILE A 1 172 ? -2.285 -9.384 -8.600 1.00 87.06 172 ILE A C 1
ATOM 1390 O O . ILE A 1 172 ? -2.248 -8.232 -9.032 1.00 87.06 172 ILE A O 1
ATOM 1394 N N . GLU A 1 173 ? -2.633 -10.416 -9.380 1.00 86.69 173 GLU A N 1
ATOM 1395 C CA . GLU A 1 173 ? -3.085 -10.271 -10.772 1.00 86.69 173 GLU A CA 1
ATOM 1396 C C . GLU A 1 173 ? -4.495 -9.663 -10.871 1.00 86.69 173 GLU A C 1
ATOM 1398 O O . GLU A 1 173 ? -4.785 -8.982 -11.853 1.00 86.69 173 GLU A O 1
ATOM 1403 N N . ALA A 1 174 ? -5.351 -9.875 -9.864 1.00 84.75 174 ALA A N 1
ATOM 1404 C CA . ALA A 1 174 ? -6.735 -9.393 -9.818 1.00 84.75 174 ALA A CA 1
ATOM 1405 C C . ALA A 1 174 ? -6.916 -8.062 -9.062 1.00 84.75 174 ALA A C 1
ATOM 1407 O O . ALA A 1 174 ? -8.044 -7.695 -8.733 1.00 84.75 174 ALA A O 1
ATOM 1408 N N . CYS A 1 175 ? -5.830 -7.351 -8.744 1.00 81.88 175 CYS A N 1
ATOM 1409 C CA . CYS A 1 175 ? -5.904 -6.095 -8.001 1.00 81.88 175 CYS A CA 1
ATOM 1410 C C . CYS A 1 175 ? -6.749 -5.047 -8.762 1.00 81.88 175 CYS A C 1
ATOM 1412 O O . CYS A 1 175 ? -6.472 -4.800 -9.940 1.00 81.88 175 CYS A O 1
ATOM 1414 N N . PRO A 1 176 ? -7.745 -4.420 -8.106 1.00 75.25 176 PRO A N 1
ATOM 1415 C CA . PRO A 1 176 ? -8.711 -3.543 -8.766 1.00 75.25 176 PRO A CA 1
ATOM 1416 C C . PRO A 1 176 ? -8.091 -2.230 -9.259 1.00 75.25 176 PRO A C 1
ATOM 1418 O O . PRO A 1 176 ? -7.076 -1.768 -8.729 1.00 75.25 176 PRO A O 1
ATOM 1421 N N . THR A 1 177 ? -8.745 -1.619 -10.249 1.00 69.81 177 THR A N 1
ATOM 1422 C CA . THR A 1 177 ? -8.443 -0.277 -10.788 1.00 69.81 177 THR A CA 1
ATOM 1423 C C . THR A 1 177 ? -9.524 0.751 -10.449 1.00 69.81 177 THR A C 1
ATOM 1425 O O . THR A 1 177 ? -9.322 1.949 -10.647 1.00 69.81 177 THR A O 1
ATOM 1428 N N . GLU A 1 178 ? -10.679 0.293 -9.972 1.00 67.75 178 GLU A N 1
ATOM 1429 C CA . GLU A 1 178 ? -11.882 1.091 -9.767 1.00 67.75 178 GLU A CA 1
ATOM 1430 C C . GLU A 1 178 ? -11.881 1.857 -8.427 1.00 67.75 178 GLU A C 1
ATOM 1432 O O . GLU A 1 178 ? -11.188 1.465 -7.481 1.00 67.75 178 GLU A O 1
ATOM 1437 N N . PRO A 1 179 ? -12.683 2.939 -8.303 1.00 64.81 179 PRO A N 1
ATOM 1438 C CA . PRO A 1 179 ? -12.893 3.627 -7.034 1.00 64.81 179 PRO A CA 1
ATOM 1439 C C . PRO A 1 179 ? -13.379 2.685 -5.935 1.00 64.81 179 PRO A C 1
ATOM 1441 O O . PRO A 1 179 ? -14.246 1.838 -6.159 1.00 64.81 179 PRO A O 1
ATOM 1444 N N . ILE A 1 180 ? -12.871 2.872 -4.717 1.00 69.06 180 ILE A N 1
ATOM 1445 C CA . ILE A 1 180 ? -13.275 2.031 -3.583 1.00 69.06 180 ILE A CA 1
ATOM 1446 C C . ILE A 1 180 ? -14.573 2.505 -2.925 1.00 69.06 180 ILE A C 1
ATOM 1448 O O . ILE A 1 180 ? -15.338 1.711 -2.377 1.00 69.06 180 ILE A O 1
ATOM 1452 N N . LEU A 1 181 ? -14.823 3.812 -2.980 1.00 64.06 181 LEU A N 1
ATOM 1453 C CA . LEU A 1 181 ? -16.107 4.400 -2.645 1.00 64.06 181 LEU A CA 1
ATOM 1454 C C . LEU A 1 181 ? -16.844 4.534 -3.972 1.00 64.06 181 LEU A C 1
ATOM 1456 O O . LEU A 1 181 ? -16.427 5.304 -4.833 1.00 64.06 181 LEU A O 1
ATOM 1460 N N . GLY A 1 182 ? -17.874 3.709 -4.177 1.00 51.00 182 GLY A N 1
ATOM 1461 C CA . GLY A 1 182 ? -18.646 3.755 -5.413 1.00 51.00 182 GLY A CA 1
ATOM 1462 C C . GLY A 1 182 ? -19.143 5.175 -5.661 1.00 51.00 182 GLY A C 1
ATOM 1463 O O . GLY A 1 182 ? -19.573 5.848 -4.720 1.00 51.00 182 GLY A O 1
ATOM 1464 N N . GLU A 1 183 ? -19.104 5.623 -6.917 1.00 46.28 183 GLU A N 1
ATOM 1465 C CA . GLU A 1 183 ? -19.867 6.801 -7.305 1.00 46.28 183 GLU A CA 1
ATOM 1466 C C . GLU A 1 183 ? -21.297 6.558 -6.822 1.00 46.28 183 GLU A C 1
ATOM 1468 O O . GLU A 1 183 ? -21.936 5.571 -7.205 1.00 46.28 183 GLU A O 1
ATOM 1473 N N . THR A 1 184 ? -21.809 7.412 -5.936 1.00 42.53 184 THR A N 1
ATOM 1474 C CA . THR A 1 184 ? -23.251 7.455 -5.742 1.00 42.53 184 THR A CA 1
ATOM 1475 C C . THR A 1 184 ? -23.801 7.791 -7.113 1.00 42.53 184 THR A C 1
ATOM 1477 O O . THR A 1 184 ? -23.631 8.921 -7.568 1.00 42.53 184 THR A O 1
ATOM 1480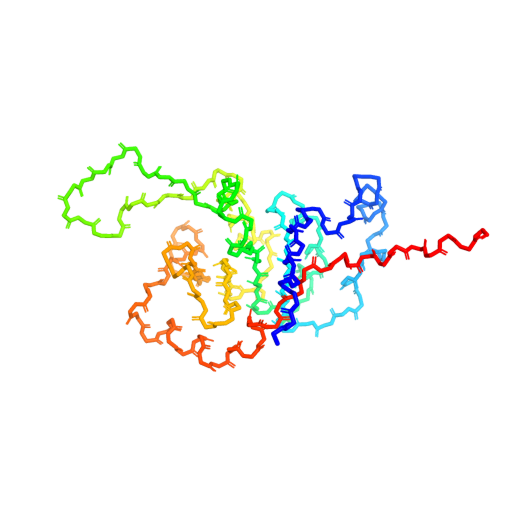 N N . CYS A 1 185 ? -24.376 6.798 -7.794 1.00 37.09 185 CYS A N 1
ATOM 1481 C CA . CYS A 1 185 ? -25.125 7.001 -9.015 1.00 37.09 185 CYS A CA 1
ATOM 1482 C C . CYS A 1 185 ? -26.126 8.115 -8.708 1.00 37.09 185 CYS A C 1
ATOM 1484 O O . CYS A 1 185 ? -27.085 7.919 -7.957 1.00 37.09 185 CYS A O 1
ATOM 1486 N N . GLY A 1 186 ? -25.826 9.318 -9.197 1.00 37.59 186 GLY A N 1
ATOM 1487 C CA . GLY A 1 186 ? -26.745 10.432 -9.177 1.00 37.59 186 GLY A CA 1
ATOM 1488 C C . GLY A 1 186 ? -27.876 10.044 -10.102 1.00 37.59 186 GLY A C 1
ATOM 1489 O O . GLY A 1 186 ? -27.782 10.250 -11.306 1.00 37.59 186 GLY A O 1
ATOM 1490 N N . MET A 1 187 ? -28.914 9.426 -9.542 1.00 40.28 187 MET A N 1
ATOM 1491 C CA . MET A 1 187 ? -30.211 9.395 -10.189 1.00 40.28 187 MET A CA 1
ATOM 1492 C C . MET A 1 187 ? -30.657 10.850 -10.332 1.00 40.28 187 MET A C 1
ATOM 1494 O O . MET A 1 187 ? -30.996 11.500 -9.341 1.00 40.28 187 MET A O 1
ATOM 1498 N N . ALA A 1 188 ? -30.601 11.344 -11.563 1.00 34.38 188 ALA A N 1
ATOM 1499 C CA . ALA A 1 188 ? -31.366 12.481 -12.043 1.00 34.38 188 ALA A CA 1
ATOM 1500 C C . ALA A 1 188 ? -32.198 11.999 -13.232 1.00 34.38 188 ALA A C 1
ATOM 1502 O O . ALA A 1 188 ? -31.624 11.288 -14.091 1.00 34.38 188 ALA A O 1
#

Organism: NCBI:txid1247861